Protein AF-A0A2T1FI78-F1 (afdb_monomer)

Sequence (230 aa):
MARLQDWSSQEIHYSAFDDCWHGKRVQEVVRCLSKHPGQSVPQAASESKSQSQSIYRLWANKRVKPEQIRASHHMSVGAAVLGQMNIEIPRNPERVLRTACLTVRAMAVKIEVPRHHKQRSKYQPIQLNIILVEEVNPPQEAKPIRWLLLTTLPVETLAQVWQCVRWYSLRWLIERFHYTLKSGCKIEQLQLETKDRLLNALATYSIVAWRLMHLTYCARLHPEQSCEIA

Radius of gyration: 25.01 Å; Cα contacts (8 Å, |Δi|>4): 254; chains: 1; bounding box: 47×65×60 Å

Mean predicted aligned error: 13.69 Å

InterPro domains:
  IPR002559 Transposase IS4-like domain [PF01609] (113-207)
  IPR012337 Ribonuclease H-like superfamily [SSF53098] (2-229)
  IPR014735 Transposase, Tn5-like, N-terminal [PF14706] (5-64)
  IPR047768 Transposase for transposon Tn5-like [PTHR37319] (77-230)
  IPR054836 Transposase for transposon Tn5 [NF033590] (50-228)

Foldseek 3Di:
DDPPPQVLCQLLVPQDAPDVVLSVLSSLLCSQCVVPPPDDLCVSVVVDPVNSVSNVCSVVDPSDDPVSSVVSNVVVLVFDFQDKDWDWDDDDPQDDTDIWIKTKGKDKDWAQDDPPPPPNVVDGIDIWMWMWIWTDPDDPSDDTDTDIDIGPFDDPHPVSSVVVVVVVSCVCVVVQLVCCLCVVVVLVVDPDDDPVVSVVSCVVSSVVSVVVVVLVVCCVVPVPDDPVVD

pLDDT: mean 82.54, std 13.68, range [27.33, 97.88]

Structure (mmCIF, N/CA/C/O backbone):
data_AF-A0A2T1FI78-F1
#
_entry.id   AF-A0A2T1FI78-F1
#
loop_
_atom_site.group_PDB
_atom_site.id
_atom_site.type_symbol
_atom_site.label_atom_id
_atom_site.label_alt_id
_atom_site.label_comp_id
_atom_site.label_asym_id
_atom_site.label_entity_id
_atom_site.label_seq_id
_atom_site.pdbx_PDB_ins_code
_atom_site.Cartn_x
_atom_site.Cartn_y
_atom_site.Cartn_z
_atom_site.occupancy
_atom_site.B_iso_or_equiv
_atom_site.auth_seq_id
_atom_site.auth_comp_id
_atom_site.auth_asym_id
_atom_site.auth_atom_id
_atom_site.pdbx_PDB_model_num
ATOM 1 N N . MET A 1 1 ? -29.927 -30.112 14.768 1.00 32.09 1 MET A N 1
ATOM 2 C CA . MET A 1 1 ? -28.728 -29.446 15.328 1.00 32.09 1 MET A CA 1
ATOM 3 C C . MET A 1 1 ? -27.530 -29.774 14.448 1.00 32.09 1 MET A C 1
ATOM 5 O O . MET A 1 1 ? -26.942 -30.837 14.602 1.00 32.09 1 MET A O 1
ATOM 9 N N . ALA A 1 2 ? -27.238 -28.927 13.458 1.00 27.33 2 ALA A N 1
ATOM 10 C CA . ALA A 1 2 ? -26.153 -29.162 12.508 1.00 27.33 2 ALA A CA 1
ATOM 11 C C . ALA A 1 2 ? -24.799 -29.190 13.238 1.00 27.33 2 ALA A C 1
ATOM 13 O O . ALA A 1 2 ? -24.487 -28.268 13.992 1.00 27.33 2 ALA A O 1
ATOM 14 N N . ARG A 1 3 ? -24.013 -30.258 13.035 1.00 30.95 3 ARG A N 1
ATOM 15 C CA . ARG A 1 3 ? -22.613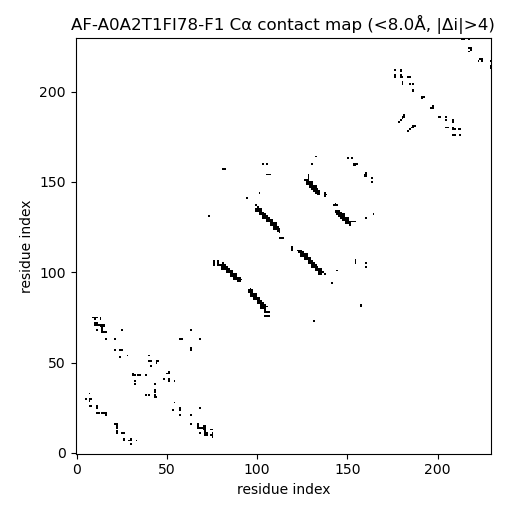 -30.334 13.473 1.00 30.95 3 ARG A CA 1
ATOM 16 C C . ARG A 1 3 ? -21.895 -29.088 12.957 1.00 30.95 3 ARG A C 1
ATOM 18 O O . ARG A 1 3 ? -21.780 -28.920 11.748 1.00 30.95 3 ARG A O 1
ATOM 25 N N . LEU A 1 4 ? -21.400 -28.251 13.868 1.00 36.94 4 LEU A N 1
ATOM 26 C CA . LEU A 1 4 ? -20.329 -27.304 13.577 1.00 36.94 4 LEU A CA 1
ATOM 27 C C . LEU A 1 4 ? -19.149 -28.127 13.050 1.00 36.94 4 LEU A C 1
ATOM 29 O O . LEU A 1 4 ? -18.400 -28.717 13.829 1.00 36.94 4 LEU A O 1
ATOM 33 N N . GLN A 1 5 ? -19.037 -28.238 11.726 1.00 43.91 5 GLN A N 1
ATOM 34 C CA . GLN A 1 5 ? -17.791 -28.620 11.077 1.00 43.91 5 GLN A CA 1
ATOM 35 C C . GLN A 1 5 ? -16.698 -27.733 11.670 1.00 43.91 5 GLN A C 1
ATOM 37 O O . GLN A 1 5 ? -16.860 -26.517 11.775 1.00 43.91 5 GLN A O 1
ATOM 42 N N . ASP A 1 6 ? -15.636 -28.362 12.157 1.00 60.78 6 ASP A N 1
ATOM 43 C CA . ASP A 1 6 ? -14.593 -27.689 12.910 1.00 60.78 6 ASP A CA 1
ATOM 44 C C . ASP A 1 6 ? -13.757 -26.791 11.992 1.00 60.78 6 ASP A C 1
ATOM 46 O O . ASP A 1 6 ? -12.740 -27.209 11.436 1.00 60.78 6 ASP A O 1
ATOM 50 N N . TRP A 1 7 ? -14.226 -25.553 11.830 1.00 59.56 7 TRP A N 1
ATOM 51 C CA . TRP A 1 7 ? -13.620 -24.509 11.007 1.00 59.56 7 TRP A CA 1
ATOM 52 C C . TRP A 1 7 ? -12.119 -24.352 11.284 1.00 59.56 7 TRP A C 1
ATOM 54 O O . TRP A 1 7 ? -11.343 -24.140 10.356 1.00 59.56 7 TRP A O 1
ATOM 64 N N . SER A 1 8 ? -11.689 -24.555 12.536 1.00 56.47 8 SER A N 1
ATOM 65 C CA . SER A 1 8 ? -10.289 -24.416 12.946 1.00 56.47 8 SER A CA 1
ATOM 66 C C . SER A 1 8 ? -9.364 -25.420 12.250 1.00 56.47 8 SER A C 1
ATOM 68 O O . SER A 1 8 ? -8.231 -25.090 11.897 1.00 56.47 8 SER A O 1
ATOM 70 N N . SER A 1 9 ? -9.864 -26.630 11.977 1.00 57.62 9 SER A N 1
ATOM 71 C CA . SER A 1 9 ? -9.118 -27.665 11.259 1.00 57.62 9 SER A CA 1
ATOM 72 C C . SER A 1 9 ? -8.951 -27.326 9.777 1.00 57.62 9 SER A C 1
ATOM 74 O O . SER A 1 9 ? -7.910 -27.635 9.205 1.00 57.62 9 SER A O 1
ATOM 76 N N . GLN A 1 10 ? -9.945 -26.677 9.160 1.00 56.16 10 GLN A N 1
ATOM 77 C CA . GLN A 1 10 ? -9.887 -26.242 7.759 1.00 56.16 10 GLN A CA 1
ATOM 78 C C . GLN A 1 10 ? -8.983 -25.017 7.585 1.00 56.16 10 GLN A C 1
ATOM 80 O O . GLN A 1 10 ? -8.217 -24.942 6.628 1.00 56.16 10 GLN A O 1
ATOM 85 N N . GLU A 1 11 ? -9.028 -24.081 8.530 1.00 59.50 11 GLU A N 1
ATOM 86 C CA . GLU A 1 11 ? -8.322 -22.804 8.421 1.00 59.50 11 GLU A CA 1
ATOM 87 C C . GLU A 1 11 ? -6.814 -22.928 8.673 1.00 59.50 11 GLU A C 1
ATOM 89 O O . GLU A 1 11 ? -6.019 -22.210 8.077 1.00 59.50 11 GLU A O 1
ATOM 94 N N . ILE A 1 12 ? -6.404 -23.895 9.499 1.00 60.94 12 ILE A N 1
ATOM 95 C CA . ILE A 1 12 ? -5.003 -24.105 9.898 1.00 60.94 12 ILE A CA 1
ATOM 96 C C . ILE A 1 12 ? -4.348 -25.233 9.084 1.00 60.94 12 ILE A C 1
ATOM 98 O O . ILE A 1 12 ? -3.141 -25.455 9.197 1.00 60.94 12 ILE A O 1
ATOM 102 N N . HIS A 1 13 ? -5.103 -25.931 8.226 1.00 56.06 13 HIS A N 1
ATOM 103 C CA . HIS A 1 13 ? -4.623 -27.086 7.455 1.00 56.06 13 HIS A CA 1
ATOM 104 C C . HIS A 1 13 ? -3.375 -26.781 6.612 1.00 56.06 13 HIS A C 1
ATOM 106 O O . HIS A 1 13 ? -2.476 -27.610 6.516 1.00 56.06 13 HIS A O 1
ATOM 112 N N . TYR A 1 14 ? -3.283 -25.564 6.074 1.00 51.25 14 TYR A N 1
ATOM 113 C CA . TYR A 1 14 ? -2.182 -25.117 5.215 1.00 51.25 14 TYR A CA 1
ATOM 114 C C . TYR A 1 14 ? -0.989 -24.515 5.970 1.00 51.25 14 TYR A C 1
ATOM 116 O O . TYR A 1 14 ? -0.136 -23.867 5.364 1.00 51.25 14 TYR A O 1
ATOM 124 N N . SER A 1 15 ? -0.923 -24.664 7.295 1.00 60.06 15 SER A N 1
ATOM 125 C CA . SER A 1 15 ? 0.185 -24.100 8.069 1.00 60.06 15 SER A CA 1
ATOM 126 C C . SER A 1 15 ? 1.466 -24.895 7.805 1.00 60.06 15 SER A C 1
ATOM 128 O O . SER A 1 15 ? 1.621 -26.012 8.297 1.00 60.06 15 SER A O 1
ATOM 130 N N . ALA A 1 16 ? 2.392 -24.317 7.040 1.00 56.91 16 ALA A N 1
ATOM 131 C CA . ALA A 1 16 ? 3.707 -24.898 6.793 1.00 56.91 16 ALA A CA 1
ATOM 132 C C . ALA A 1 16 ? 4.631 -24.647 7.998 1.00 56.91 16 ALA A C 1
ATOM 134 O O . ALA A 1 16 ? 5.258 -23.591 8.123 1.00 56.91 16 ALA A O 1
ATOM 135 N N . PHE A 1 17 ? 4.681 -25.619 8.909 1.00 63.53 17 PHE A N 1
ATOM 136 C CA . PHE A 1 17 ? 5.697 -25.694 9.957 1.00 63.53 17 PHE A CA 1
ATOM 137 C C . PHE A 1 17 ? 6.774 -26.697 9.550 1.00 63.53 17 PHE A C 1
ATOM 139 O O . PHE A 1 17 ? 6.447 -27.740 8.987 1.00 63.53 17 PHE A O 1
ATOM 146 N N . ASP A 1 18 ? 8.029 -26.419 9.906 1.00 60.97 18 ASP A N 1
ATOM 147 C CA . ASP A 1 18 ? 9.164 -27.315 9.626 1.00 60.97 18 ASP A CA 1
ATOM 148 C C . ASP A 1 18 ? 8.987 -28.707 10.263 1.00 60.97 18 ASP A C 1
ATOM 150 O O . ASP A 1 18 ? 9.532 -29.696 9.785 1.00 60.97 18 ASP A O 1
ATOM 154 N N . ASP A 1 19 ? 8.194 -28.794 11.336 1.00 72.25 19 ASP A N 1
ATOM 155 C CA . ASP A 1 19 ? 7.822 -30.045 11.992 1.00 72.25 19 ASP A CA 1
ATOM 156 C C . ASP A 1 19 ? 6.294 -30.155 12.113 1.00 72.25 19 ASP A C 1
ATOM 158 O O .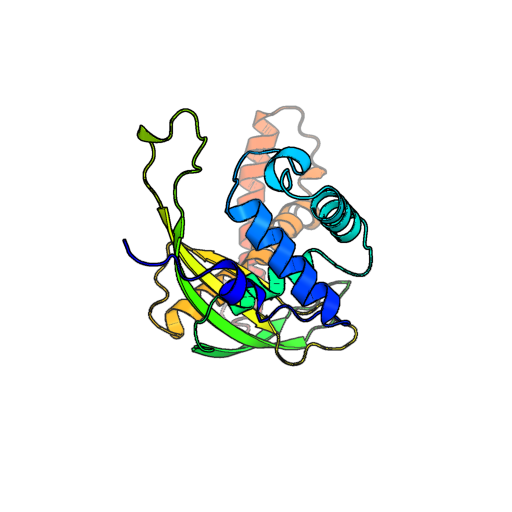 ASP A 1 19 ? 5.621 -29.316 12.725 1.00 72.25 19 ASP A O 1
ATOM 162 N N . CYS A 1 20 ? 5.759 -31.238 11.544 1.00 63.41 20 CYS A N 1
ATOM 163 C CA . CYS A 1 20 ? 4.334 -31.552 11.466 1.00 63.41 20 CYS A CA 1
ATOM 164 C C . CYS A 1 20 ? 3.627 -31.606 12.834 1.00 63.41 20 CYS A C 1
ATOM 166 O O . CYS A 1 20 ? 2.425 -31.327 12.922 1.00 63.41 20 CYS A O 1
ATOM 168 N N . TRP A 1 21 ? 4.352 -31.902 13.918 1.00 70.38 21 TRP A N 1
ATOM 169 C CA . TRP A 1 21 ? 3.800 -31.912 15.272 1.00 70.38 21 TRP A CA 1
ATOM 170 C C . TRP A 1 21 ? 3.461 -30.510 15.777 1.00 70.38 21 TRP A C 1
ATOM 172 O O . TRP A 1 21 ? 2.519 -30.364 16.559 1.00 70.38 21 TRP A O 1
ATOM 182 N N . HIS A 1 22 ? 4.153 -29.470 15.300 1.00 76.44 22 HIS A N 1
ATOM 183 C CA . HIS A 1 22 ? 3.781 -28.084 15.591 1.00 76.44 22 HIS A CA 1
ATOM 184 C C . HIS A 1 22 ? 2.449 -27.729 14.932 1.00 76.44 22 HIS A C 1
ATOM 186 O O . HIS A 1 22 ? 1.601 -27.128 15.585 1.00 76.44 22 HIS A O 1
ATOM 192 N N . GLY A 1 23 ? 2.215 -28.179 13.695 1.00 72.19 23 GLY A N 1
ATOM 193 C CA . GLY A 1 23 ? 0.935 -27.992 13.003 1.00 72.19 23 GLY A CA 1
ATOM 194 C C . GLY A 1 23 ? -0.235 -28.623 13.750 1.00 72.19 23 GLY A C 1
ATOM 195 O O . GLY A 1 23 ? -1.218 -27.942 14.048 1.00 72.19 23 GLY A O 1
ATOM 196 N N . LYS A 1 24 ? -0.090 -29.891 14.152 1.00 75.31 24 LYS A N 1
ATOM 197 C CA . LYS A 1 24 ? -1.092 -30.586 14.978 1.00 75.31 24 LYS A CA 1
ATOM 198 C C . LYS A 1 24 ? -1.330 -29.868 16.308 1.00 75.31 24 LYS A C 1
ATOM 200 O O . LYS A 1 24 ? -2.474 -29.664 16.703 1.00 75.31 24 LYS A O 1
ATOM 205 N N . ARG A 1 25 ? -0.259 -29.416 16.974 1.00 83.25 25 ARG A N 1
ATOM 206 C CA . ARG A 1 25 ? -0.358 -28.669 18.237 1.00 83.25 25 ARG A CA 1
ATOM 207 C C . ARG A 1 25 ? -1.128 -27.361 18.062 1.00 83.25 25 ARG A C 1
ATOM 209 O O . ARG A 1 25 ? -1.990 -27.069 18.878 1.00 83.25 25 ARG A O 1
ATOM 216 N N . VAL A 1 26 ? -0.837 -26.579 17.023 1.00 81.44 26 VAL A N 1
ATOM 217 C CA . VAL A 1 26 ? -1.529 -25.308 16.748 1.00 81.44 26 VAL A CA 1
ATOM 218 C C . VAL A 1 26 ? -3.022 -25.545 16.516 1.00 81.44 26 VAL A C 1
ATOM 220 O O . VAL A 1 26 ? -3.835 -24.834 17.100 1.00 81.44 26 VAL A O 1
ATOM 223 N N . GLN A 1 27 ? -3.389 -26.569 15.739 1.00 78.25 27 GLN A N 1
ATOM 224 C CA . GLN A 1 27 ? -4.792 -26.945 15.523 1.00 78.25 27 GLN A CA 1
ATOM 225 C C . GLN A 1 27 ? -5.501 -27.278 16.839 1.00 78.25 27 GLN A C 1
ATOM 227 O O . GLN A 1 27 ? -6.591 -26.776 17.100 1.00 78.25 27 GLN A O 1
ATOM 232 N N . GLU A 1 28 ? -4.863 -28.068 17.702 1.00 82.75 28 GLU A N 1
ATOM 233 C CA . GLU A 1 28 ? -5.402 -28.443 19.011 1.00 82.75 28 GLU A CA 1
ATOM 234 C C . GLU A 1 28 ? -5.615 -27.221 19.920 1.00 82.75 28 GLU A C 1
ATOM 236 O O . GLU A 1 28 ? -6.659 -27.084 20.561 1.00 82.75 28 GLU A O 1
ATOM 241 N N . VAL A 1 29 ? -4.646 -26.296 19.933 1.00 86.06 29 VAL A N 1
ATOM 242 C CA . VAL A 1 29 ? -4.726 -25.048 20.702 1.00 86.06 29 VAL A CA 1
ATOM 243 C C . VAL A 1 29 ? -5.852 -24.155 20.185 1.00 86.06 29 VAL A C 1
ATOM 245 O O . VAL A 1 29 ? -6.658 -23.679 20.983 1.00 86.06 29 VAL A O 1
ATOM 248 N N . VAL A 1 30 ? -5.958 -23.945 18.871 1.00 83.00 30 VAL A N 1
ATOM 249 C CA . VAL A 1 30 ? -7.022 -23.099 18.308 1.00 83.00 30 VAL A CA 1
ATOM 250 C C . VAL A 1 30 ? -8.393 -23.742 18.495 1.00 83.00 30 VAL A C 1
ATOM 252 O O . VAL A 1 30 ? -9.337 -23.050 18.876 1.00 83.00 30 VAL A O 1
ATOM 255 N N . ARG A 1 31 ? -8.519 -25.062 18.333 1.00 82.50 31 ARG A N 1
ATOM 256 C CA . ARG A 1 31 ? -9.757 -25.794 18.630 1.00 82.50 31 ARG A CA 1
ATOM 257 C C . ARG A 1 31 ? -10.172 -25.635 20.098 1.00 82.50 31 ARG A C 1
ATOM 259 O O . ARG A 1 31 ? -11.349 -25.424 20.372 1.00 82.50 31 ARG A O 1
ATOM 266 N N . CYS A 1 32 ? -9.230 -25.719 21.038 1.00 85.56 32 CYS A N 1
ATOM 267 C CA . CYS A 1 32 ? -9.497 -25.523 22.466 1.00 85.56 32 CYS A CA 1
ATOM 268 C C . CYS A 1 32 ? -9.960 -24.087 22.763 1.00 85.56 32 CYS A C 1
ATOM 270 O O . CYS A 1 32 ? -11.037 -23.882 23.320 1.00 85.56 32 CYS A O 1
ATOM 272 N N . LEU A 1 33 ? -9.200 -23.080 22.323 1.00 85.50 33 LEU A N 1
ATOM 273 C CA . LEU A 1 33 ? -9.495 -21.676 22.627 1.00 85.50 33 LEU A CA 1
ATOM 274 C C . LEU A 1 33 ? -10.744 -21.151 21.898 1.00 85.50 33 LEU A C 1
ATOM 276 O O . LEU A 1 33 ? -11.476 -20.328 22.444 1.00 85.50 33 LEU A O 1
ATOM 280 N N . SER A 1 34 ? -11.029 -21.641 20.688 1.00 82.00 34 SER A N 1
ATOM 281 C CA . SER A 1 34 ? -12.211 -21.233 19.911 1.00 82.00 34 SER A CA 1
ATOM 282 C C . SER A 1 34 ? -13.534 -21.702 20.511 1.00 82.00 34 SER A C 1
ATOM 284 O O . SER A 1 34 ? -14.547 -21.020 20.345 1.00 82.00 34 SER A O 1
ATOM 286 N N . LYS A 1 35 ? -13.539 -22.835 21.225 1.00 82.38 35 LYS A N 1
ATOM 287 C CA . LYS A 1 35 ? -14.713 -23.333 21.957 1.00 82.38 35 LYS A CA 1
ATOM 288 C C . LYS A 1 35 ? -15.027 -22.504 23.204 1.00 82.38 35 LYS A C 1
ATOM 290 O O . LYS A 1 35 ? -16.179 -22.468 23.629 1.00 82.38 35 LYS A O 1
ATOM 295 N N . HIS A 1 36 ? -14.033 -21.803 23.750 1.00 84.25 36 HIS A N 1
ATOM 296 C CA . HIS A 1 36 ? -14.134 -21.061 25.008 1.00 84.25 36 HIS A CA 1
ATOM 297 C C . HIS A 1 36 ? -13.672 -19.597 24.866 1.00 84.25 36 HIS A C 1
ATOM 299 O O . HIS A 1 36 ? -12.770 -19.153 25.585 1.00 84.25 36 HIS A O 1
ATOM 305 N N . PRO A 1 37 ? -14.269 -18.808 23.949 1.00 82.31 37 PRO A N 1
ATOM 306 C CA . PRO A 1 37 ? -13.835 -17.437 23.717 1.00 82.31 37 PRO A CA 1
ATOM 307 C C . PRO A 1 37 ? -14.047 -16.579 24.971 1.00 82.31 37 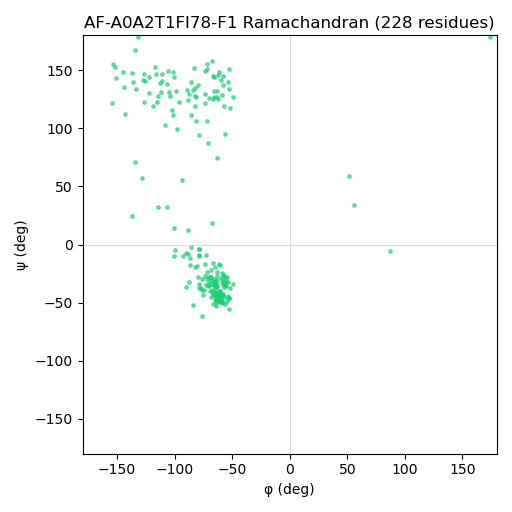PRO A C 1
ATOM 309 O O . PRO A 1 37 ? -15.120 -16.591 25.572 1.00 82.31 37 PRO A O 1
ATOM 312 N N . GLY A 1 38 ? -13.023 -15.813 25.353 1.00 81.12 38 GLY A N 1
ATOM 313 C CA . GLY A 1 38 ? -13.058 -14.923 26.519 1.00 81.12 38 GLY A CA 1
ATOM 314 C C . GLY A 1 38 ? -12.677 -15.579 27.850 1.00 81.12 38 GLY A C 1
ATOM 315 O O . GLY A 1 38 ? -12.546 -14.870 28.844 1.00 81.12 38 GLY A O 1
ATOM 316 N N . GLN A 1 39 ? -12.451 -16.895 27.882 1.00 89.19 39 GLN A N 1
ATOM 317 C CA . GLN A 1 39 ? -11.874 -17.565 29.047 1.00 89.19 39 GLN A CA 1
ATOM 318 C C . GLN A 1 39 ? -10.344 -17.458 29.045 1.00 89.19 39 GLN A C 1
ATOM 320 O O . GLN A 1 39 ? -9.706 -17.381 27.992 1.00 89.19 39 GLN A O 1
ATOM 325 N N . SER A 1 40 ? -9.739 -17.476 30.235 1.00 89.25 40 SER A N 1
ATOM 326 C CA . SER A 1 40 ? -8.285 -17.628 30.358 1.00 89.25 40 SER A CA 1
ATOM 327 C C . SER A 1 40 ? -7.839 -19.027 29.916 1.00 89.25 40 SER A C 1
ATOM 329 O O . SER A 1 40 ? -8.622 -19.974 29.949 1.00 89.25 40 SER A O 1
ATOM 331 N N . VAL A 1 41 ? -6.565 -19.185 29.546 1.00 88.12 41 VAL A N 1
ATOM 332 C CA . VAL A 1 41 ? -6.010 -20.486 29.119 1.00 88.12 41 VAL A CA 1
ATOM 333 C C . VAL A 1 41 ? -6.277 -21.614 30.132 1.00 88.12 41 VAL A C 1
ATOM 335 O O . VAL A 1 41 ? -6.746 -22.665 29.699 1.00 88.12 41 VAL A O 1
ATOM 338 N N . PRO A 1 42 ? -6.078 -21.435 31.456 1.00 87.69 42 PRO A N 1
ATOM 339 C CA . PRO A 1 42 ? -6.374 -22.490 32.428 1.00 87.69 42 PRO A CA 1
ATOM 340 C C . PRO A 1 42 ? -7.864 -22.832 32.541 1.00 87.69 42 PRO A C 1
ATOM 342 O O . PRO A 1 42 ? -8.208 -23.966 32.857 1.00 87.69 42 PRO A O 1
ATOM 345 N N . GLN A 1 43 ? -8.751 -21.865 32.293 1.00 86.12 43 GLN A N 1
ATOM 346 C CA . GLN A 1 43 ? -10.200 -22.090 32.296 1.00 86.12 43 GLN A CA 1
ATOM 347 C C . GLN A 1 43 ? -10.644 -22.833 31.028 1.00 86.12 43 GLN A C 1
ATOM 349 O O . GLN A 1 43 ? -11.386 -23.810 31.122 1.00 86.12 43 GLN A O 1
ATOM 354 N N . ALA A 1 44 ? -10.122 -22.428 29.867 1.00 85.75 44 ALA A N 1
ATOM 355 C CA . ALA A 1 44 ? -10.414 -23.047 28.576 1.00 85.75 44 ALA A CA 1
ATOM 356 C C . ALA A 1 44 ? -9.871 -24.484 28.463 1.00 85.75 44 ALA A C 1
ATOM 358 O O . ALA A 1 44 ? -10.478 -25.320 27.803 1.00 85.75 44 ALA A O 1
ATOM 359 N N . ALA A 1 45 ? -8.745 -24.780 29.118 1.00 86.31 45 ALA A N 1
ATOM 360 C CA . ALA A 1 45 ? -8.132 -26.109 29.179 1.00 86.31 45 ALA A CA 1
ATOM 361 C C . ALA A 1 45 ? -8.323 -26.777 30.557 1.00 86.31 45 ALA A C 1
ATOM 363 O O . ALA A 1 45 ? -7.461 -27.526 31.021 1.00 86.31 45 ALA A O 1
ATOM 364 N N . SER A 1 46 ? -9.443 -26.487 31.226 1.00 77.94 46 SER A N 1
ATOM 365 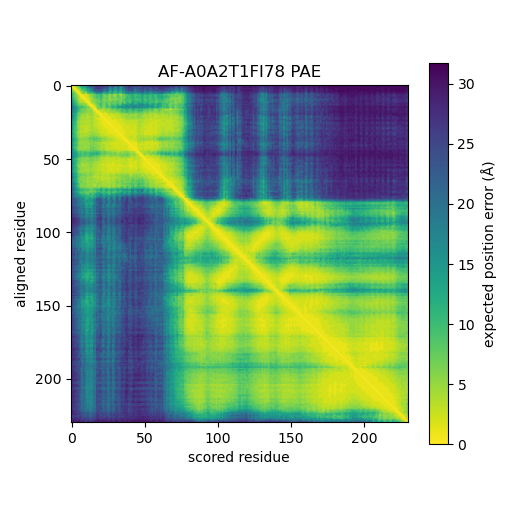C CA . SER A 1 46 ? -9.746 -26.969 32.584 1.00 77.94 46 SER A CA 1
ATOM 366 C C . SER A 1 46 ? -9.871 -28.493 32.685 1.00 77.94 46 SER A C 1
ATOM 368 O O . SER A 1 46 ? -9.608 -29.055 33.747 1.00 77.94 46 SER A O 1
ATOM 370 N N . GLU A 1 47 ? -10.178 -29.168 31.576 1.00 74.94 47 GLU A N 1
ATOM 371 C CA . GLU A 1 47 ? -10.236 -30.631 31.483 1.00 74.94 47 GLU A CA 1
ATOM 372 C C . GLU A 1 47 ? -8.851 -31.291 31.610 1.00 74.94 47 GLU A C 1
ATOM 374 O O . GLU A 1 47 ? -8.754 -32.464 31.968 1.00 74.94 47 GLU A O 1
ATOM 379 N N . SER A 1 48 ? -7.757 -30.558 31.347 1.00 80.94 48 SER A N 1
ATOM 380 C CA . SER A 1 48 ? -6.407 -31.111 31.445 1.00 80.94 48 SER A CA 1
ATOM 381 C C . SER A 1 48 ? -5.317 -30.071 31.713 1.00 80.94 48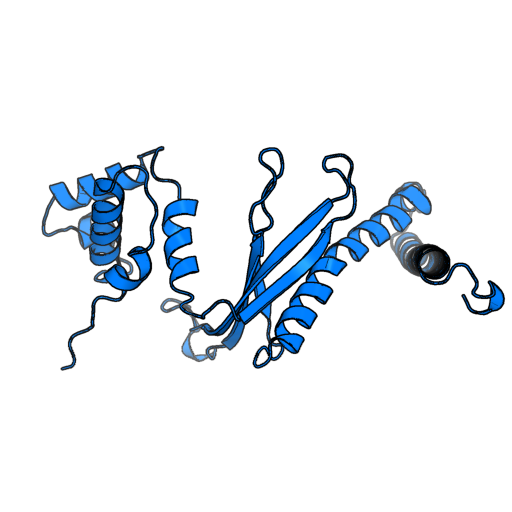 SER A C 1
ATOM 383 O O . SER A 1 48 ? -5.003 -29.193 30.901 1.00 80.94 48 SER A O 1
ATOM 385 N N . LYS A 1 49 ? -4.591 -30.272 32.821 1.00 79.06 49 LYS A N 1
ATOM 386 C CA . LYS A 1 49 ? -3.373 -29.506 33.136 1.00 79.06 49 LYS A CA 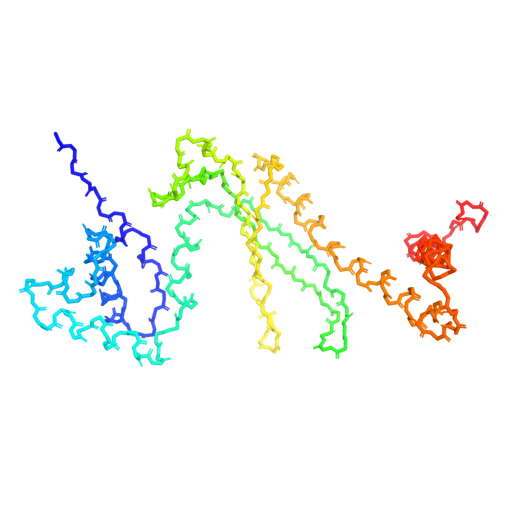1
ATOM 387 C C . LYS A 1 49 ? -2.305 -29.634 32.043 1.00 79.06 49 LYS A C 1
ATOM 389 O O . LYS A 1 49 ? -1.590 -28.664 31.781 1.00 79.06 49 LYS A O 1
ATOM 394 N N . SER A 1 50 ? -2.204 -30.790 31.375 1.00 81.31 50 SER A N 1
ATOM 395 C CA . SER A 1 50 ? -1.233 -30.979 30.289 1.00 81.31 50 SER A CA 1
ATOM 396 C C . SER A 1 50 ? -1.588 -30.139 29.061 1.00 81.31 50 SER A C 1
ATOM 398 O O . SER A 1 50 ? -0.692 -29.604 28.407 1.00 81.31 50 SER A O 1
ATOM 400 N N . GLN A 1 51 ? -2.881 -29.946 28.788 1.00 83.12 51 GLN A N 1
ATOM 401 C CA . GLN A 1 51 ? -3.358 -29.122 27.681 1.00 83.12 51 GLN A CA 1
ATOM 402 C C . GLN A 1 51 ? -3.042 -27.642 27.925 1.00 83.12 51 GLN A C 1
ATOM 404 O O . GLN A 1 51 ? -2.447 -27.003 27.055 1.00 83.12 51 GLN A O 1
ATOM 409 N N . SER A 1 52 ? -3.294 -27.134 29.136 1.00 86.25 52 SER A N 1
ATOM 410 C CA . SER A 1 52 ? -2.881 -25.780 29.548 1.00 86.25 52 SER A CA 1
ATOM 411 C C . SER A 1 52 ? -1.375 -25.563 29.351 1.00 86.25 52 SER A C 1
ATOM 413 O O . SER A 1 52 ? -0.943 -24.595 28.724 1.00 86.25 52 SER A O 1
ATOM 415 N N . GLN A 1 53 ? -0.553 -26.506 29.827 1.00 86.75 53 GLN A N 1
ATOM 416 C CA . GLN A 1 53 ? 0.901 -26.422 29.688 1.00 86.75 53 GLN A CA 1
ATOM 417 C C . GLN A 1 53 ? 1.350 -26.494 28.220 1.00 86.75 53 GLN A C 1
ATOM 419 O O . GLN A 1 53 ? 2.313 -25.831 27.831 1.00 86.75 53 GLN A O 1
ATOM 424 N N . SER A 1 54 ? 0.651 -27.266 27.388 1.00 83.94 54 SER A N 1
ATOM 425 C CA . SER A 1 54 ? 0.947 -27.386 25.961 1.00 83.94 54 SER A CA 1
ATOM 426 C C . SER A 1 54 ? 0.719 -26.077 25.192 1.00 83.94 54 SER A C 1
ATOM 428 O O . SER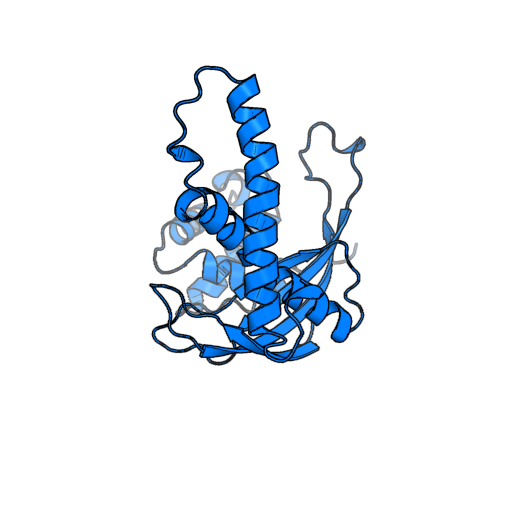 A 1 54 ? 1.515 -25.779 24.299 1.00 83.94 54 SER A O 1
ATOM 430 N N . ILE A 1 55 ? -0.291 -25.283 25.580 1.00 86.62 55 ILE A N 1
ATOM 431 C CA . ILE A 1 55 ? -0.605 -23.965 25.003 1.00 86.62 55 ILE A CA 1
ATOM 432 C C . ILE A 1 55 ? 0.511 -22.972 25.331 1.00 86.62 55 ILE A C 1
ATOM 434 O O . ILE A 1 55 ? 1.086 -22.363 24.431 1.00 86.62 55 ILE A O 1
ATOM 438 N N . TYR A 1 56 ? 0.893 -22.868 26.607 1.00 89.31 56 TYR A N 1
ATOM 439 C CA . TYR A 1 56 ? 1.987 -21.982 27.014 1.00 89.31 56 TYR A CA 1
ATOM 440 C C . TYR A 1 56 ? 3.317 -22.359 26.354 1.00 89.31 56 TYR A C 1
ATOM 442 O O . TYR A 1 56 ? 4.054 -21.486 25.899 1.00 89.31 56 TYR A O 1
ATOM 450 N N . ARG A 1 57 ? 3.612 -23.662 26.238 1.00 86.31 57 ARG A N 1
ATOM 451 C CA . ARG A 1 57 ? 4.811 -24.146 25.536 1.00 86.31 57 ARG A CA 1
ATOM 452 C C . ARG A 1 57 ? 4.798 -23.797 24.050 1.00 86.31 57 ARG A C 1
ATOM 454 O O . ARG A 1 57 ? 5.858 -23.504 23.512 1.00 86.31 57 ARG A O 1
ATOM 461 N N . LEU A 1 58 ? 3.636 -23.833 23.395 1.00 86.38 58 LEU A N 1
ATOM 462 C CA . LEU A 1 58 ? 3.504 -23.419 21.999 1.00 86.38 58 LEU A CA 1
ATOM 463 C C . LEU A 1 58 ? 3.831 -21.928 21.841 1.00 86.38 58 LEU A C 1
ATOM 465 O O . LEU A 1 58 ? 4.643 -21.583 20.992 1.00 86.38 58 LEU A O 1
ATOM 469 N N . TRP A 1 59 ? 3.256 -21.059 22.677 1.00 85.75 59 TRP A N 1
ATOM 470 C CA . TRP A 1 59 ? 3.509 -19.613 22.618 1.00 85.75 59 TRP A CA 1
ATOM 471 C C . TRP A 1 59 ? 4.952 -19.227 22.946 1.00 85.75 59 TRP A C 1
ATOM 473 O O . TRP A 1 59 ? 5.474 -18.269 22.385 1.00 85.75 59 TRP A O 1
ATOM 483 N N . ALA A 1 60 ? 5.615 -19.982 23.822 1.00 87.19 60 ALA A N 1
ATOM 484 C CA . ALA A 1 60 ? 7.023 -19.770 24.146 1.00 87.19 60 ALA A CA 1
ATOM 485 C C . ALA A 1 60 ? 7.994 -20.338 23.087 1.00 87.19 60 ALA A C 1
ATOM 487 O O . ALA A 1 60 ? 9.203 -20.103 23.166 1.00 87.19 60 ALA A O 1
ATOM 488 N N . ASN A 1 61 ? 7.506 -21.110 22.109 1.00 84.19 61 ASN A N 1
ATOM 489 C CA . ASN A 1 61 ? 8.358 -21.794 21.144 1.00 84.19 61 ASN A CA 1
ATOM 490 C C . ASN A 1 61 ? 8.804 -20.854 20.015 1.00 84.19 61 ASN A C 1
ATOM 492 O O . ASN A 1 61 ? 8.057 -20.580 19.082 1.00 84.19 61 ASN A O 1
ATOM 496 N N . LYS A 1 62 ? 10.077 -20.442 20.047 1.00 81.62 62 LYS A N 1
ATOM 497 C CA . LYS A 1 62 ? 10.686 -19.546 19.044 1.00 81.62 62 LYS A CA 1
ATOM 498 C C . LYS A 1 62 ? 10.698 -20.102 17.610 1.00 81.62 62 LYS A C 1
ATOM 500 O O . LYS A 1 62 ? 10.907 -19.333 16.675 1.00 81.62 62 LYS A O 1
ATOM 505 N N . ARG A 1 63 ? 10.507 -21.415 17.427 1.00 75.69 63 ARG A N 1
ATOM 506 C CA . ARG A 1 63 ? 10.417 -22.052 16.099 1.00 75.69 63 ARG A CA 1
ATOM 507 C C . ARG A 1 63 ? 9.036 -21.900 15.462 1.00 75.69 63 ARG A C 1
ATOM 509 O O . ARG A 1 63 ? 8.921 -22.054 14.255 1.00 75.69 63 ARG A O 1
ATOM 516 N N . VAL A 1 64 ? 8.007 -21.590 16.252 1.00 76.19 64 VAL A N 1
ATOM 517 C CA . VAL A 1 64 ? 6.645 -21.342 15.767 1.00 76.19 64 VAL A CA 1
ATOM 518 C C . VAL A 1 64 ? 6.458 -19.837 15.654 1.00 76.19 64 VAL A C 1
ATOM 520 O O . VAL A 1 64 ? 6.218 -19.146 16.643 1.00 76.19 64 VAL A O 1
ATOM 523 N N . LYS A 1 65 ? 6.595 -19.310 14.440 1.00 78.00 65 LYS A N 1
ATOM 524 C CA . LYS A 1 65 ? 6.463 -17.874 14.197 1.00 78.00 65 LYS A CA 1
ATOM 525 C C . LYS A 1 65 ? 4.993 -17.492 13.967 1.00 78.00 65 LYS A C 1
ATOM 527 O O . LYS A 1 65 ? 4.293 -18.207 13.242 1.00 78.00 65 LYS A O 1
ATOM 532 N N . PRO A 1 66 ? 4.503 -16.358 14.505 1.00 72.75 66 PRO A N 1
ATOM 533 C CA . PRO A 1 66 ? 3.140 -15.879 14.251 1.00 72.75 66 PRO A CA 1
ATOM 534 C C . PRO A 1 66 ? 2.804 -15.737 12.760 1.00 72.75 66 PRO A C 1
ATOM 536 O O . PRO A 1 66 ? 1.647 -15.853 12.362 1.00 72.75 66 PRO A O 1
ATOM 539 N N . GLU A 1 67 ? 3.802 -15.486 11.912 1.00 67.81 67 GLU A N 1
ATOM 540 C CA . GLU A 1 67 ? 3.652 -15.414 10.455 1.00 67.81 67 GLU A CA 1
ATOM 541 C C . GLU A 1 67 ? 3.235 -16.761 9.847 1.00 67.81 67 GLU A C 1
ATOM 543 O O . GLU A 1 67 ? 2.427 -16.773 8.921 1.00 67.81 67 GLU A O 1
ATOM 548 N N . GLN A 1 68 ? 3.728 -17.885 10.381 1.00 66.56 68 GLN A N 1
ATOM 549 C CA . GLN A 1 68 ? 3.405 -19.237 9.902 1.00 66.56 68 GLN A CA 1
ATOM 550 C C . GLN A 1 68 ? 1.975 -19.644 10.275 1.00 66.56 68 GLN A C 1
ATOM 552 O O . GLN A 1 68 ? 1.290 -20.284 9.483 1.00 66.56 68 GLN A O 1
ATOM 557 N N . ILE A 1 69 ? 1.496 -19.214 11.449 1.00 68.00 69 ILE A N 1
ATOM 558 C CA . ILE A 1 69 ? 0.104 -19.422 11.880 1.00 68.00 69 ILE A CA 1
ATOM 559 C C . ILE A 1 69 ? -0.851 -18.567 11.035 1.00 68.00 69 ILE A C 1
ATOM 561 O O . ILE A 1 69 ? -1.913 -19.027 10.641 1.00 68.00 69 ILE A O 1
ATOM 565 N N . ARG A 1 70 ? -0.477 -17.323 10.713 1.00 66.94 70 ARG A N 1
ATOM 566 C CA . ARG A 1 70 ? -1.297 -16.453 9.853 1.00 66.94 70 ARG A CA 1
ATOM 567 C C . ARG A 1 70 ? -1.289 -16.896 8.390 1.00 66.94 70 ARG A C 1
ATOM 569 O O . ARG A 1 70 ? -2.277 -16.700 7.695 1.00 66.94 70 ARG A O 1
ATOM 576 N N . ALA A 1 71 ? -0.205 -17.514 7.916 1.00 60.03 71 ALA A N 1
ATOM 577 C CA . ALA A 1 71 ? -0.090 -18.007 6.543 1.00 60.03 71 ALA A CA 1
ATOM 578 C C . ALA A 1 71 ? -1.217 -18.975 6.146 1.00 60.03 71 ALA A C 1
ATOM 580 O O . ALA A 1 71 ? -1.644 -18.950 4.996 1.00 60.03 71 ALA A O 1
ATOM 581 N N . SER A 1 72 ? -1.748 -19.762 7.082 1.00 53.66 72 SER A N 1
ATOM 582 C CA . SER A 1 72 ? -2.855 -20.682 6.814 1.00 53.66 72 SER A CA 1
ATOM 583 C C . SER A 1 72 ? -4.211 -19.986 6.708 1.00 53.66 72 SER A C 1
ATOM 585 O O . SER A 1 72 ? -4.931 -20.259 5.754 1.00 53.66 72 SER A O 1
ATOM 587 N N . HIS A 1 73 ? -4.480 -18.978 7.546 1.00 55.25 73 HIS A N 1
ATOM 588 C CA . HIS A 1 73 ? -5.592 -18.035 7.342 1.00 55.25 73 HIS A CA 1
ATOM 589 C C . HIS A 1 73 ? -5.501 -17.295 5.991 1.00 55.25 73 HIS A C 1
ATOM 591 O O . HIS A 1 73 ? -6.504 -16.887 5.415 1.00 55.25 73 HIS A O 1
ATOM 597 N N . HIS A 1 74 ? -4.290 -17.083 5.471 1.00 53.97 74 HIS A N 1
ATOM 598 C CA . HIS A 1 74 ? -4.091 -16.467 4.156 1.00 53.97 74 HIS A CA 1
ATOM 599 C C . HIS A 1 74 ? -4.316 -17.456 3.003 1.00 53.97 74 HIS A C 1
ATOM 601 O O . HIS A 1 74 ? -4.839 -17.062 1.966 1.00 53.97 74 HIS A O 1
ATOM 607 N N . MET A 1 75 ? -3.974 -18.732 3.192 1.00 51.00 75 MET A N 1
ATOM 608 C CA . MET A 1 75 ? -4.276 -19.830 2.262 1.00 51.00 75 MET A CA 1
ATOM 609 C C . MET A 1 75 ? -5.762 -20.228 2.278 1.00 51.00 75 MET A C 1
ATOM 611 O O . MET A 1 75 ? -6.274 -20.716 1.273 1.00 51.00 75 MET A O 1
ATOM 615 N N . SER A 1 76 ? -6.461 -20.010 3.399 1.00 47.38 76 SER A N 1
ATOM 616 C CA . SER A 1 76 ? -7.907 -20.226 3.550 1.00 47.38 76 SER A CA 1
ATOM 617 C C . SER A 1 76 ? -8.760 -19.105 2.949 1.00 47.38 76 SER A C 1
ATOM 619 O O . SER A 1 76 ? -9.978 -19.264 2.839 1.00 47.38 76 SER A O 1
ATOM 621 N N . VAL A 1 77 ? -8.135 -18.033 2.438 1.00 52.22 77 VAL A N 1
ATOM 622 C CA . VAL A 1 77 ? -8.673 -17.298 1.284 1.00 52.22 77 VAL A CA 1
ATOM 623 C C . VAL A 1 77 ? -8.659 -18.285 0.111 1.00 52.22 77 VAL A C 1
ATOM 625 O O . VAL A 1 77 ? -7.808 -18.232 -0.773 1.00 52.22 77 VAL A O 1
ATOM 628 N N . GLY A 1 78 ? -9.597 -19.235 0.126 1.00 51.97 78 GLY A N 1
ATOM 629 C CA . GLY A 1 78 ? -9.741 -20.339 -0.826 1.00 51.97 78 GLY A CA 1
ATOM 630 C C . GLY A 1 78 ? -10.137 -19.890 -2.233 1.00 51.97 78 GLY A C 1
ATOM 631 O O . GLY A 1 78 ? -10.623 -20.690 -3.027 1.00 51.97 78 GLY A O 1
ATOM 632 N N . ALA A 1 79 ? -9.949 -18.609 -2.550 1.00 59.88 79 ALA A N 1
ATOM 633 C CA . ALA A 1 79 ? -10.085 -18.091 -3.891 1.00 59.88 79 ALA A CA 1
ATOM 634 C C . ALA A 1 79 ? -8.917 -18.610 -4.736 1.00 59.88 79 ALA A C 1
ATOM 636 O O . ALA A 1 79 ? -7.740 -18.455 -4.380 1.00 59.88 79 ALA A O 1
ATOM 637 N N . ALA A 1 80 ? -9.253 -19.232 -5.866 1.00 68.44 80 ALA A N 1
ATOM 638 C CA . ALA A 1 80 ? -8.285 -19.568 -6.895 1.00 68.44 80 ALA A CA 1
ATOM 639 C C . ALA A 1 80 ? -7.484 -18.318 -7.289 1.00 68.44 80 ALA A C 1
ATOM 641 O O . ALA A 1 80 ? -7.973 -17.189 -7.192 1.00 68.44 80 ALA A O 1
ATOM 642 N N . VAL A 1 81 ? -6.240 -18.520 -7.724 1.00 81.25 81 VAL A N 1
ATOM 643 C CA . VAL A 1 81 ? -5.459 -17.430 -8.314 1.00 81.25 81 VAL A CA 1
ATOM 644 C C . VAL A 1 81 ? -6.255 -16.883 -9.494 1.00 81.25 81 VAL A C 1
ATOM 646 O O . VAL A 1 81 ? -6.554 -17.618 -10.431 1.00 81.25 81 VAL A O 1
ATOM 649 N N . LEU A 1 82 ? -6.618 -15.604 -9.422 1.00 84.44 82 LEU A N 1
ATOM 650 C CA . LEU A 1 82 ? -7.444 -14.957 -10.441 1.00 84.44 82 LEU A CA 1
ATOM 651 C C . LEU A 1 82 ? -6.610 -14.569 -11.664 1.00 84.44 82 LEU A C 1
ATOM 653 O O . LEU A 1 82 ? -7.133 -14.492 -12.770 1.00 84.44 82 LEU A O 1
ATOM 657 N N . GLY A 1 83 ? -5.314 -14.316 -11.470 1.00 87.44 83 GLY A N 1
ATOM 658 C CA . GLY A 1 83 ? -4.384 -14.024 -12.551 1.00 87.44 83 GLY A CA 1
ATOM 659 C C . GLY A 1 83 ? -2.996 -13.627 -12.064 1.00 87.44 83 GLY A C 1
ATOM 660 O O . GLY A 1 83 ? -2.735 -13.532 -10.859 1.00 87.44 83 GLY A O 1
ATOM 661 N N . GLN A 1 84 ? -2.115 -13.391 -13.035 1.00 90.69 84 GLN A N 1
ATOM 662 C CA . GLN A 1 84 ? -0.737 -12.949 -12.835 1.00 90.69 84 GLN A CA 1
ATOM 663 C C . GLN A 1 84 ? -0.445 -11.687 -13.644 1.00 90.69 84 GLN A C 1
ATOM 665 O O . GLN A 1 84 ? -0.995 -11.503 -14.729 1.00 90.69 84 GLN A O 1
ATOM 670 N N . MET A 1 85 ? 0.414 -10.818 -13.115 1.00 87.81 85 MET A N 1
ATOM 671 C CA . MET A 1 85 ? 0.899 -9.637 -13.827 1.00 87.81 85 MET A CA 1
ATOM 672 C C . MET A 1 85 ? 2.294 -9.263 -13.340 1.00 87.81 85 MET A C 1
ATOM 674 O O . MET A 1 85 ? 2.599 -9.347 -12.150 1.00 87.81 85 MET A O 1
ATOM 678 N N . ASN A 1 86 ? 3.120 -8.797 -14.269 1.00 88.44 86 ASN A N 1
ATOM 679 C CA . ASN A 1 86 ? 4.415 -8.220 -13.954 1.00 88.44 86 ASN A CA 1
ATOM 680 C C . ASN A 1 86 ? 4.247 -6.748 -13.580 1.00 88.44 86 ASN A C 1
ATOM 682 O O . ASN A 1 86 ? 3.571 -6.001 -14.288 1.00 88.44 86 ASN A O 1
ATOM 686 N N . ILE A 1 87 ? 4.880 -6.328 -12.487 1.00 83.69 87 ILE A N 1
ATOM 687 C CA . ILE A 1 87 ? 4.988 -4.916 -12.121 1.00 83.69 87 ILE A CA 1
ATOM 688 C C . ILE A 1 87 ? 6.449 -4.503 -12.000 1.00 83.69 87 ILE A C 1
ATOM 690 O O . ILE A 1 87 ? 7.294 -5.269 -11.532 1.00 83.69 87 ILE A O 1
ATOM 694 N N . GLU A 1 88 ? 6.740 -3.269 -12.394 1.00 84.38 88 GLU A N 1
ATOM 695 C CA . GLU A 1 88 ? 8.047 -2.668 -12.167 1.00 84.38 88 GLU A CA 1
ATOM 696 C C . GLU A 1 88 ? 8.134 -2.114 -10.749 1.00 84.38 88 GLU A C 1
ATOM 698 O O . GLU A 1 88 ? 7.290 -1.341 -10.290 1.00 84.38 88 GLU A O 1
ATOM 703 N N . ILE A 1 89 ? 9.186 -2.511 -10.044 1.00 82.38 89 ILE A N 1
ATOM 704 C CA . ILE A 1 89 ? 9.487 -2.039 -8.702 1.00 82.38 89 ILE A CA 1
ATOM 705 C C . ILE A 1 89 ? 10.580 -0.985 -8.812 1.00 82.38 89 ILE A C 1
ATOM 707 O O . ILE A 1 89 ? 11.722 -1.334 -9.124 1.00 82.38 89 ILE A O 1
ATOM 711 N N . PRO A 1 90 ? 10.277 0.297 -8.532 1.00 76.06 90 PRO A N 1
ATOM 712 C CA . PRO A 1 90 ? 11.250 1.361 -8.695 1.00 76.06 90 PRO A CA 1
ATOM 713 C C . PRO A 1 90 ? 12.391 1.210 -7.689 1.00 76.06 90 PRO A C 1
ATOM 715 O O . PRO A 1 90 ? 12.173 0.833 -6.527 1.00 76.06 90 PRO A O 1
ATOM 718 N N . ARG A 1 91 ? 13.596 1.578 -8.134 1.00 79.75 91 ARG A N 1
ATOM 719 C CA . ARG A 1 91 ? 14.800 1.658 -7.300 1.00 79.75 91 ARG A CA 1
ATOM 720 C C . ARG A 1 91 ? 14.555 2.537 -6.069 1.00 79.75 91 ARG A C 1
ATOM 722 O O . ARG A 1 91 ? 13.957 3.609 -6.167 1.00 79.75 91 ARG A O 1
ATOM 729 N N . ASN A 1 92 ? 15.076 2.115 -4.924 1.00 73.50 92 ASN A N 1
ATOM 730 C CA . ASN A 1 92 ? 15.290 2.974 -3.758 1.00 73.50 92 ASN A CA 1
ATOM 731 C C . ASN A 1 92 ? 16.730 2.743 -3.229 1.00 73.50 92 ASN A C 1
ATOM 733 O O . ASN A 1 92 ? 17.462 1.953 -3.828 1.00 73.50 92 ASN A O 1
ATOM 737 N N . PRO A 1 93 ? 17.190 3.436 -2.173 1.00 71.56 93 PRO A N 1
ATOM 738 C CA . PRO A 1 93 ? 18.545 3.238 -1.646 1.00 71.56 93 PRO A CA 1
ATOM 739 C C . PRO A 1 93 ? 18.859 1.795 -1.213 1.00 71.56 93 PRO A C 1
ATOM 741 O O . PRO A 1 93 ? 20.013 1.390 -1.262 1.00 71.56 93 PRO A O 1
ATOM 744 N N . GLU A 1 94 ? 17.841 1.022 -0.833 1.00 71.00 94 GLU A N 1
ATOM 745 C CA . GLU A 1 94 ? 17.955 -0.344 -0.304 1.00 71.00 94 GLU A CA 1
ATOM 746 C C . GLU A 1 94 ? 17.640 -1.432 -1.345 1.00 71.00 94 GLU A C 1
ATOM 748 O O . GLU A 1 94 ? 17.829 -2.616 -1.079 1.00 71.00 94 GLU A O 1
ATOM 753 N N . ARG A 1 95 ? 17.112 -1.064 -2.522 1.00 74.75 95 ARG A N 1
ATOM 754 C CA . ARG A 1 95 ? 16.627 -2.017 -3.527 1.00 74.75 95 ARG A CA 1
ATOM 755 C C . ARG A 1 95 ? 16.902 -1.546 -4.948 1.00 74.75 95 ARG A C 1
ATOM 757 O O . ARG A 1 95 ? 16.629 -0.401 -5.318 1.00 74.75 95 ARG A O 1
ATOM 764 N N . VAL A 1 96 ? 17.370 -2.470 -5.775 1.00 80.94 96 VAL A N 1
ATOM 765 C CA . VAL A 1 96 ? 17.542 -2.251 -7.214 1.00 80.94 96 VAL A CA 1
ATOM 766 C C . VAL A 1 96 ? 16.194 -2.188 -7.936 1.00 80.94 96 VAL A C 1
ATOM 768 O O . VAL A 1 96 ? 15.192 -2.730 -7.462 1.00 80.94 96 VAL A O 1
ATOM 771 N N . LEU A 1 97 ? 16.175 -1.507 -9.086 1.00 83.94 97 LEU A N 1
ATOM 772 C CA . LEU A 1 97 ? 15.061 -1.586 -10.032 1.00 83.94 97 LEU A CA 1
ATOM 773 C C . LEU A 1 97 ? 14.908 -3.049 -10.458 1.00 83.94 97 LEU A C 1
ATOM 775 O O . LEU A 1 97 ? 15.889 -3.669 -10.865 1.00 83.94 97 LEU A O 1
ATOM 779 N N . ARG A 1 98 ? 13.699 -3.598 -10.358 1.00 85.88 98 ARG A N 1
ATOM 780 C CA . ARG A 1 98 ? 13.426 -4.973 -10.785 1.00 85.88 98 ARG A CA 1
ATOM 781 C C . ARG A 1 98 ? 11.974 -5.157 -11.183 1.00 85.88 98 ARG A C 1
ATOM 783 O O . ARG A 1 98 ? 11.097 -4.468 -10.666 1.00 85.88 98 ARG A O 1
ATOM 790 N N . THR A 1 99 ? 11.722 -6.142 -12.028 1.00 87.12 99 THR A N 1
ATOM 791 C CA . THR A 1 99 ? 10.369 -6.605 -12.338 1.00 87.12 99 THR A CA 1
ATOM 792 C C . THR A 1 99 ? 9.979 -7.701 -11.352 1.00 87.12 99 THR A C 1
ATOM 794 O O . THR A 1 99 ? 10.768 -8.607 -11.086 1.00 87.12 99 THR A O 1
ATOM 797 N N . ALA A 1 100 ? 8.780 -7.609 -10.785 1.00 88.12 100 ALA A N 1
ATOM 798 C CA . ALA A 1 100 ? 8.209 -8.622 -9.906 1.00 88.12 100 ALA A CA 1
ATOM 799 C C . ALA A 1 100 ? 6.975 -9.238 -10.574 1.00 88.12 100 ALA A C 1
ATOM 801 O O . ALA A 1 100 ? 6.068 -8.510 -10.983 1.00 88.12 100 ALA A O 1
ATOM 802 N N . CYS A 1 101 ? 6.933 -10.568 -10.669 1.00 90.69 101 CYS A N 1
ATOM 803 C CA . CYS A 1 101 ? 5.735 -11.287 -11.091 1.00 90.69 101 CYS A CA 1
ATOM 804 C C . CYS A 1 101 ? 4.811 -11.444 -9.885 1.00 90.69 101 CYS A C 1
ATOM 806 O O . CYS A 1 101 ? 5.201 -12.034 -8.878 1.00 90.69 101 CYS A O 1
ATOM 808 N N . LEU A 1 102 ? 3.601 -10.900 -9.962 1.00 91.88 102 LEU A N 1
ATOM 809 C CA . LEU A 1 102 ? 2.625 -10.952 -8.882 1.00 91.88 102 LEU A CA 1
ATOM 810 C C . LEU A 1 102 ? 1.451 -11.850 -9.251 1.00 91.88 102 LEU A C 1
ATOM 812 O O . LEU A 1 102 ? 0.933 -11.788 -10.363 1.00 91.88 102 LEU A O 1
ATOM 816 N N . THR A 1 103 ? 0.978 -12.615 -8.276 1.00 91.19 103 THR A N 1
ATOM 817 C CA . THR A 1 103 ? -0.319 -13.298 -8.290 1.00 91.19 103 THR A CA 1
ATOM 818 C C . THR A 1 103 ? -1.322 -12.524 -7.458 1.00 91.19 103 THR A C 1
ATOM 820 O O . THR A 1 103 ? -0.960 -11.899 -6.458 1.00 91.19 103 THR A O 1
ATOM 823 N N . VAL A 1 104 ? -2.591 -12.587 -7.859 1.00 91.44 104 VAL A N 1
ATOM 824 C CA . VAL A 1 104 ? -3.692 -11.991 -7.100 1.00 91.44 104 VAL A CA 1
ATOM 825 C C . VAL A 1 104 ? -4.785 -13.002 -6.796 1.00 91.44 104 VAL A C 1
ATOM 827 O O . VAL A 1 104 ? -5.158 -13.829 -7.630 1.00 91.44 104 VAL A O 1
ATOM 830 N N . ARG A 1 105 ? -5.324 -12.895 -5.586 1.00 89.50 105 ARG A N 1
ATOM 831 C CA . ARG A 1 105 ? -6.543 -13.566 -5.130 1.00 89.50 105 ARG A CA 1
ATOM 832 C C . ARG A 1 105 ? -7.459 -12.498 -4.560 1.00 89.50 105 ARG A C 1
ATOM 834 O O . ARG A 1 105 ? -6.974 -11.583 -3.896 1.00 89.50 105 ARG A O 1
ATOM 841 N N . ALA A 1 106 ? -8.757 -12.606 -4.797 1.00 88.00 106 ALA A N 1
ATOM 842 C CA . ALA A 1 106 ? -9.719 -11.674 -4.230 1.00 88.00 106 ALA A CA 1
ATOM 843 C C . ALA A 1 106 ? -10.952 -12.404 -3.709 1.00 88.00 106 ALA A C 1
ATOM 845 O O . ALA A 1 106 ? -11.351 -13.431 -4.258 1.00 88.00 106 ALA A O 1
ATOM 846 N N . MET A 1 107 ? -11.548 -11.868 -2.648 1.00 84.62 107 MET A N 1
ATOM 847 C CA . MET A 1 107 ? -12.836 -12.329 -2.146 1.00 84.62 107 MET A CA 1
ATOM 848 C C . MET A 1 107 ? -13.597 -11.204 -1.444 1.00 84.62 107 MET A C 1
ATOM 850 O O . MET A 1 107 ? -12.994 -10.295 -0.868 1.00 84.62 107 MET A O 1
ATOM 854 N N . ALA A 1 108 ? -14.923 -11.302 -1.448 1.00 83.69 108 ALA A N 1
ATOM 855 C CA . ALA A 1 108 ? -15.790 -10.455 -0.642 1.00 83.69 108 ALA A CA 1
ATOM 856 C C . ALA A 1 108 ? -15.884 -11.012 0.786 1.00 83.69 108 ALA A C 1
ATOM 858 O O . ALA A 1 108 ? -16.064 -12.215 0.983 1.00 83.69 108 ALA A O 1
ATOM 859 N N . VAL A 1 109 ? -15.773 -10.141 1.788 1.00 79.94 109 VAL A N 1
ATOM 860 C CA . VAL A 1 109 ? -15.809 -10.501 3.208 1.00 79.94 109 VAL A CA 1
ATOM 861 C C . VAL A 1 109 ? -16.677 -9.516 3.973 1.00 79.94 109 VAL A C 1
ATOM 863 O O . VAL A 1 109 ? -16.620 -8.307 3.762 1.00 79.94 109 VAL A O 1
ATOM 866 N N . LYS A 1 110 ? -17.465 -10.036 4.907 1.00 79.00 110 LYS A N 1
ATOM 867 C CA . LYS A 1 110 ? -18.256 -9.230 5.829 1.00 79.00 110 LYS A CA 1
ATOM 868 C C . LYS A 1 110 ? -17.558 -9.189 7.184 1.00 79.00 110 LYS A C 1
ATOM 870 O O . LYS A 1 110 ? -17.390 -10.224 7.825 1.00 79.00 110 LYS A O 1
ATOM 875 N N . ILE A 1 111 ? -17.127 -8.005 7.611 1.00 76.81 111 ILE A N 1
ATOM 876 C CA . ILE A 1 111 ? -16.529 -7.803 8.931 1.00 76.81 111 ILE A CA 1
ATOM 877 C C . ILE A 1 111 ? -17.649 -7.564 9.938 1.00 76.81 111 ILE A C 1
ATOM 879 O O . ILE A 1 111 ? -18.331 -6.539 9.914 1.00 76.81 111 ILE A O 1
ATOM 883 N N . GLU A 1 112 ? -17.823 -8.529 10.834 1.00 79.31 112 GLU A N 1
ATOM 884 C CA . GLU A 1 112 ? -18.793 -8.466 11.921 1.00 79.31 112 GLU A CA 1
ATOM 885 C C . GLU A 1 112 ? -18.358 -7.495 13.025 1.00 79.31 112 GLU A C 1
ATOM 887 O O . GLU A 1 112 ? -17.172 -7.333 13.324 1.00 79.31 112 GLU A O 1
ATOM 892 N N . VAL A 1 113 ? -19.337 -6.880 13.691 1.00 79.81 113 VAL A N 1
ATOM 893 C CA . VAL A 1 113 ? -19.072 -6.015 14.849 1.00 79.81 113 VAL A CA 1
ATOM 894 C C . VAL A 1 113 ? -18.501 -6.865 15.997 1.00 79.81 113 VAL A C 1
ATOM 896 O O . VAL A 1 113 ? -19.093 -7.904 16.322 1.00 79.81 113 VAL A O 1
ATOM 899 N N . PRO A 1 114 ? -17.399 -6.445 16.660 1.00 79.25 114 PRO A N 1
ATOM 900 C CA . PRO A 1 114 ? -16.773 -7.228 17.721 1.00 79.25 114 PRO A CA 1
ATOM 901 C C . PRO A 1 114 ? -17.765 -7.638 18.812 1.00 79.25 114 PRO A C 1
ATOM 903 O O . PRO A 1 114 ? -18.538 -6.818 19.314 1.00 79.25 114 PRO A O 1
ATOM 906 N N . ARG A 1 115 ? -17.721 -8.917 19.215 1.00 72.38 115 ARG A N 1
ATOM 907 C CA . ARG A 1 115 ? -18.745 -9.514 20.091 1.00 72.38 115 ARG A CA 1
ATOM 908 C C . ARG A 1 115 ? -18.935 -8.774 21.417 1.00 72.38 115 ARG A C 1
ATOM 910 O O . ARG A 1 115 ? -20.066 -8.687 21.884 1.00 72.38 115 ARG A O 1
ATOM 917 N N . HIS A 1 116 ? -17.852 -8.229 21.968 1.00 76.81 116 HIS A N 1
ATOM 918 C CA . HIS A 1 116 ? -17.812 -7.544 23.264 1.00 76.81 116 HIS A CA 1
ATOM 919 C C . HIS A 1 116 ? -17.828 -6.011 23.152 1.00 76.81 116 HIS A C 1
ATOM 921 O O . HIS A 1 116 ? -17.529 -5.315 24.121 1.00 76.81 116 HIS A O 1
ATOM 927 N N . HIS A 1 117 ? -18.153 -5.454 21.981 1.00 79.12 117 HIS A N 1
ATOM 928 C CA . HIS A 1 117 ? -18.235 -4.006 21.825 1.00 79.12 117 HIS A CA 1
ATOM 929 C C . HIS A 1 117 ? -19.406 -3.437 22.643 1.00 79.12 117 HIS A C 1
ATOM 931 O O . HIS A 1 117 ? -20.553 -3.842 22.451 1.00 79.12 117 HIS A O 1
ATOM 937 N N . LYS A 1 118 ? -19.140 -2.458 23.523 1.00 85.56 118 LYS A N 1
ATOM 938 C CA . LYS A 1 118 ? -20.145 -1.883 24.447 1.00 85.56 118 LYS A CA 1
ATOM 939 C C . LYS A 1 118 ? -21.397 -1.349 23.742 1.00 85.56 118 LYS A C 1
ATOM 941 O O . LYS A 1 118 ? -22.475 -1.344 24.318 1.00 85.56 118 LYS A O 1
ATOM 946 N N . GLN A 1 119 ? -21.256 -0.901 22.497 1.00 89.94 119 GLN A N 1
ATOM 947 C CA . GLN A 1 119 ? -22.341 -0.344 21.686 1.00 89.94 119 GLN A CA 1
ATOM 948 C C . GLN A 1 119 ? -22.666 -1.220 20.469 1.00 89.94 119 GLN A C 1
ATOM 950 O O . GLN A 1 119 ? -23.003 -0.704 19.410 1.00 89.94 119 GLN A O 1
ATOM 955 N N . ARG A 1 120 ? -22.517 -2.546 20.575 1.00 80.00 120 ARG A N 1
ATOM 956 C CA . ARG A 1 120 ? -22.682 -3.471 19.439 1.00 80.00 120 ARG A CA 1
ATOM 957 C C . ARG A 1 120 ? -24.005 -3.301 18.685 1.00 80.00 120 ARG A C 1
ATOM 959 O O . ARG A 1 120 ? -23.995 -3.372 17.466 1.00 80.00 120 ARG A O 1
ATOM 966 N N . SER A 1 121 ? -25.106 -3.026 19.385 1.00 88.62 121 SER A N 1
ATOM 967 C CA . SER A 1 121 ? -26.427 -2.801 18.776 1.00 88.62 121 SER A CA 1
ATOM 968 C C . SER A 1 121 ? -26.511 -1.554 17.887 1.00 88.62 121 SER A C 1
ATOM 970 O O . SER A 1 121 ? -27.418 -1.466 17.068 1.00 88.62 121 SER A O 1
ATOM 972 N N . LYS A 1 122 ? -25.585 -0.596 18.033 1.00 93.25 122 LYS A N 1
ATOM 973 C CA . LYS A 1 122 ? -25.558 0.643 17.239 1.00 93.25 122 LYS A CA 1
ATOM 974 C C . LYS A 1 122 ? -24.821 0.503 15.909 1.00 93.25 122 LYS A C 1
ATOM 976 O O . LYS A 1 122 ? -24.971 1.366 15.052 1.00 93.25 122 LYS A O 1
ATOM 981 N N . TYR A 1 123 ? -24.004 -0.535 15.748 1.00 89.25 123 TYR A N 1
ATOM 982 C CA . TYR A 1 123 ? -23.166 -0.710 14.567 1.00 89.25 123 TYR A CA 1
ATOM 983 C C . TYR A 1 123 ? -23.655 -1.881 13.730 1.00 89.25 123 TYR A C 1
ATOM 985 O O . TYR A 1 123 ? -24.130 -2.887 14.257 1.00 89.25 123 TYR A O 1
ATOM 993 N N . GLN A 1 124 ? -23.499 -1.754 12.417 1.00 89.50 124 GLN A N 1
ATOM 994 C CA . GLN A 1 124 ? -23.785 -2.822 11.471 1.00 89.50 124 GLN A CA 1
ATOM 995 C C . GLN A 1 124 ? -22.478 -3.424 10.946 1.00 89.50 124 GLN A C 1
ATOM 997 O O . GLN A 1 124 ? -21.470 -2.716 10.863 1.00 89.50 124 GLN A O 1
ATOM 1002 N N . PRO A 1 125 ? -22.472 -4.721 10.599 1.00 82.56 125 PRO A N 1
ATOM 1003 C CA . PRO A 1 125 ? -21.339 -5.331 9.919 1.00 82.56 125 PRO A CA 1
ATOM 1004 C C . PRO A 1 125 ? -21.017 -4.618 8.602 1.00 82.56 125 PRO A C 1
ATOM 1006 O O . PRO A 1 125 ? -21.924 -4.194 7.884 1.00 82.56 125 PRO A O 1
ATOM 1009 N N . ILE A 1 126 ? -19.732 -4.533 8.265 1.00 86.56 126 ILE A N 1
ATOM 1010 C CA . ILE A 1 126 ? -19.252 -3.817 7.079 1.00 86.56 126 ILE A CA 1
ATOM 1011 C C . ILE A 1 126 ? -18.871 -4.828 6.004 1.00 86.56 126 ILE A C 1
ATOM 1013 O O . ILE A 1 126 ? -18.082 -5.741 6.252 1.00 86.56 126 ILE A O 1
ATOM 1017 N N . GLN A 1 127 ? -19.409 -4.649 4.800 1.00 85.44 127 GLN A N 1
ATOM 1018 C CA . GLN A 1 127 ? -18.988 -5.414 3.633 1.00 85.44 127 GLN A CA 1
ATOM 1019 C C . GLN A 1 127 ? -17.714 -4.799 3.047 1.00 85.44 127 GLN A C 1
ATOM 1021 O O . GLN A 1 127 ? -17.678 -3.604 2.759 1.00 85.44 127 GLN A O 1
ATOM 1026 N N . LEU A 1 128 ? -16.685 -5.619 2.859 1.00 88.06 128 LEU A N 1
ATOM 1027 C CA . LEU A 1 128 ? -15.425 -5.248 2.226 1.00 88.06 128 LEU A CA 1
ATOM 1028 C C . LEU A 1 128 ? -15.009 -6.310 1.214 1.00 88.06 128 LEU A C 1
ATOM 1030 O O . LEU A 1 128 ? -15.510 -7.432 1.199 1.00 88.06 128 LEU A O 1
ATOM 1034 N N . ASN A 1 129 ? -14.031 -5.950 0.405 1.00 88.44 129 ASN A N 1
ATOM 1035 C CA . ASN A 1 129 ? -13.308 -6.848 -0.466 1.00 88.44 129 ASN A CA 1
ATOM 1036 C C . ASN A 1 129 ? -11.866 -6.952 0.019 1.00 88.44 129 ASN A C 1
ATOM 1038 O O . ASN A 1 129 ? -11.257 -5.957 0.421 1.00 88.44 129 ASN A O 1
ATOM 1042 N N . ILE A 1 130 ? -11.324 -8.164 -0.010 1.00 88.50 130 ILE A N 1
ATOM 1043 C CA . ILE A 1 130 ? -9.934 -8.448 0.327 1.00 88.50 130 ILE A CA 1
ATOM 1044 C C . ILE A 1 130 ? -9.218 -8.874 -0.945 1.00 88.50 130 ILE A C 1
ATOM 1046 O O . ILE A 1 130 ? -9.708 -9.742 -1.663 1.00 88.50 130 ILE A O 1
ATOM 1050 N N . ILE A 1 131 ? -8.052 -8.284 -1.201 1.00 90.81 131 ILE A N 1
ATOM 1051 C CA . ILE A 1 131 ? -7.144 -8.673 -2.278 1.00 90.81 131 ILE A CA 1
ATOM 1052 C C . ILE A 1 131 ? -5.823 -9.107 -1.645 1.00 90.81 131 ILE A C 1
ATOM 1054 O O . ILE A 1 131 ? -5.156 -8.309 -0.984 1.00 90.81 131 ILE A O 1
ATOM 1058 N N . LEU A 1 132 ? -5.436 -10.360 -1.857 1.00 88.88 132 LEU A N 1
ATOM 1059 C CA . LEU A 1 132 ? -4.109 -10.864 -1.525 1.00 88.88 132 LEU A CA 1
ATOM 1060 C C . LEU A 1 132 ? -3.236 -10.805 -2.779 1.00 88.88 132 LEU A C 1
ATOM 1062 O O . LEU A 1 132 ? -3.578 -11.390 -3.805 1.00 88.88 132 LEU A O 1
ATOM 1066 N N . VAL A 1 133 ? -2.122 -10.088 -2.677 1.00 91.06 133 VAL A N 1
ATOM 1067 C CA . VAL A 1 133 ? -1.117 -9.918 -3.727 1.00 91.06 133 VAL A CA 1
ATOM 1068 C C . VAL A 1 133 ? 0.177 -10.562 -3.255 1.00 91.06 133 VAL A C 1
ATOM 1070 O O . VAL A 1 133 ? 0.695 -10.178 -2.204 1.00 91.06 133 VAL A O 1
ATOM 1073 N N . GLU A 1 134 ? 0.705 -11.515 -4.017 1.00 87.25 134 GLU A N 1
ATOM 1074 C CA . GLU A 1 134 ? 1.906 -12.270 -3.649 1.00 87.25 134 GLU A CA 1
ATOM 1075 C C . GLU A 1 134 ? 2.881 -12.370 -4.817 1.00 87.25 134 GLU A C 1
ATOM 1077 O O . GLU A 1 134 ? 2.494 -12.677 -5.945 1.00 87.25 134 GLU A O 1
ATOM 1082 N N . GLU A 1 135 ? 4.155 -12.115 -4.536 1.00 87.88 135 GLU A N 1
ATOM 1083 C CA . GLU A 1 135 ? 5.237 -12.276 -5.498 1.00 87.88 135 GLU A CA 1
ATOM 1084 C C . GLU A 1 135 ? 5.567 -13.746 -5.747 1.00 87.88 135 GLU A C 1
ATOM 1086 O O . GLU A 1 135 ? 5.812 -14.517 -4.820 1.00 87.88 135 GLU A O 1
ATOM 1091 N N . VAL A 1 136 ? 5.614 -14.112 -7.023 1.00 85.00 136 VAL A N 1
ATOM 1092 C CA . VAL A 1 136 ? 6.048 -15.424 -7.488 1.00 85.00 136 VAL A CA 1
ATOM 1093 C C . VAL A 1 136 ? 7.558 -15.400 -7.666 1.00 85.00 136 VAL A C 1
ATOM 1095 O O . VAL A 1 136 ? 8.082 -14.529 -8.357 1.00 85.00 136 VAL A O 1
ATOM 1098 N N . ASN A 1 137 ? 8.243 -16.388 -7.085 1.00 82.94 137 ASN A N 1
ATOM 1099 C CA . ASN A 1 137 ? 9.696 -16.564 -7.185 1.00 82.94 137 ASN A CA 1
ATOM 1100 C C . ASN A 1 137 ? 10.485 -15.281 -6.838 1.00 82.94 137 ASN A C 1
ATOM 1102 O O . ASN A 1 137 ? 11.228 -14.769 -7.678 1.00 82.94 137 ASN A O 1
ATOM 1106 N N . PRO A 1 138 ? 10.322 -14.740 -5.615 1.00 84.25 138 PRO A N 1
ATOM 1107 C CA . PRO A 1 138 ? 11.042 -13.544 -5.193 1.00 84.25 138 PRO A CA 1
ATOM 1108 C C . PRO A 1 138 ? 12.568 -13.778 -5.206 1.00 84.25 138 PRO A C 1
ATOM 1110 O O . PRO A 1 138 ? 13.017 -14.893 -4.917 1.00 84.25 138 PRO A O 1
ATOM 1113 N N . PRO A 1 139 ? 13.387 -12.745 -5.486 1.00 82.75 139 PRO A N 1
ATOM 1114 C CA . PRO A 1 139 ? 14.844 -12.853 -5.405 1.00 82.75 139 PRO A C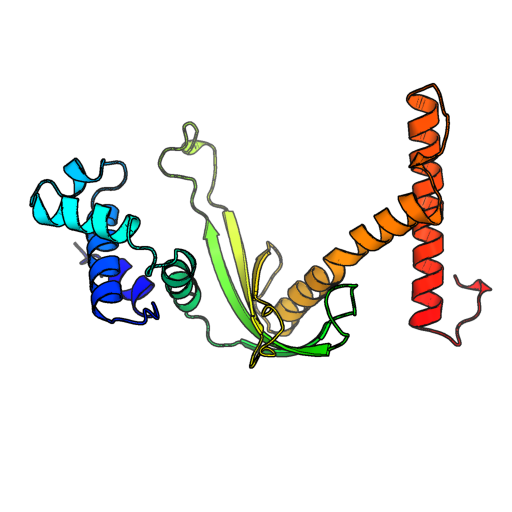A 1
ATOM 1115 C C . PRO A 1 139 ? 15.291 -13.230 -3.987 1.00 82.75 139 PRO A C 1
ATOM 1117 O O . PRO A 1 139 ? 14.750 -12.692 -3.024 1.00 82.75 139 PRO A O 1
ATOM 1120 N N . GLN A 1 140 ? 16.314 -14.082 -3.850 1.00 75.69 140 GLN A N 1
ATOM 1121 C CA . GLN A 1 140 ? 16.795 -14.554 -2.537 1.00 75.69 140 GLN A CA 1
ATOM 1122 C C . GLN A 1 140 ? 17.203 -13.415 -1.588 1.00 75.69 140 GLN A C 1
ATOM 1124 O O . GLN A 1 140 ? 16.975 -13.502 -0.385 1.00 75.69 140 GLN A O 1
ATOM 1129 N N . GLU A 1 141 ? 17.769 -12.336 -2.127 1.00 80.00 141 GLU A N 1
ATOM 1130 C CA . GLU A 1 141 ? 18.259 -11.189 -1.352 1.00 80.00 141 GLU A CA 1
ATOM 1131 C C . GLU A 1 141 ? 17.194 -10.102 -1.128 1.00 80.00 141 GLU A C 1
ATOM 1133 O O . GLU A 1 141 ? 17.419 -9.147 -0.385 1.00 80.00 141 GLU A O 1
ATOM 1138 N N . ALA A 1 142 ? 16.020 -10.222 -1.758 1.00 77.19 142 ALA A N 1
ATOM 1139 C CA . ALA A 1 142 ? 14.968 -9.218 -1.680 1.00 77.19 142 ALA A CA 1
ATOM 1140 C C . ALA A 1 142 ? 13.811 -9.688 -0.797 1.00 77.19 142 ALA A C 1
ATOM 1142 O O . ALA A 1 142 ? 13.324 -10.812 -0.897 1.00 77.19 142 ALA A O 1
ATOM 1143 N N . LYS A 1 143 ? 13.284 -8.778 0.028 1.00 79.25 143 LYS A N 1
ATOM 1144 C CA . LYS A 1 143 ? 12.038 -9.038 0.752 1.00 79.25 143 LYS A CA 1
ATOM 1145 C C . LYS A 1 143 ? 10.893 -9.237 -0.261 1.00 79.25 143 LYS A C 1
ATOM 1147 O O . LYS A 1 143 ? 10.669 -8.333 -1.074 1.00 79.25 143 LYS A O 1
ATOM 1152 N N . PRO A 1 144 ? 10.154 -10.360 -0.204 1.00 84.12 144 PRO A N 1
ATOM 1153 C CA . PRO A 1 144 ? 9.079 -10.640 -1.148 1.00 84.12 144 PRO A CA 1
ATOM 1154 C C . PRO A 1 144 ? 7.933 -9.645 -1.006 1.00 84.12 144 PRO A C 1
ATOM 1156 O O . PRO A 1 144 ? 7.583 -9.228 0.107 1.00 84.12 144 PRO A O 1
ATOM 1159 N N . ILE A 1 145 ? 7.312 -9.293 -2.130 1.00 85.75 145 ILE A N 1
ATOM 1160 C CA . ILE A 1 145 ? 6.092 -8.492 -2.114 1.00 85.75 145 ILE A CA 1
ATOM 1161 C C . ILE A 1 145 ? 4.933 -9.360 -1.644 1.00 85.75 145 ILE A C 1
ATOM 1163 O O . ILE A 1 145 ? 4.596 -10.383 -2.239 1.00 85.75 145 ILE A O 1
ATOM 1167 N N . ARG A 1 146 ? 4.305 -8.907 -0.561 1.00 87.56 146 ARG A N 1
ATOM 1168 C CA . ARG A 1 146 ? 3.083 -9.489 -0.027 1.00 87.56 146 ARG A CA 1
ATOM 1169 C C . ARG A 1 146 ? 2.188 -8.385 0.503 1.00 87.56 146 ARG A C 1
ATOM 1171 O O . ARG A 1 146 ? 2.531 -7.742 1.498 1.00 87.56 146 ARG A O 1
ATOM 1178 N N . TRP A 1 147 ? 1.057 -8.159 -0.152 1.00 90.31 147 TRP A N 1
ATOM 1179 C CA . TRP A 1 147 ? 0.078 -7.157 0.261 1.00 90.31 147 TRP A CA 1
ATOM 1180 C C . TRP A 1 147 ? -1.274 -7.810 0.505 1.00 90.31 147 TRP A C 1
ATOM 1182 O O . TRP A 1 147 ? -1.780 -8.533 -0.345 1.00 90.31 147 TRP A O 1
ATOM 1192 N N . LEU A 1 148 ? -1.867 -7.515 1.659 1.00 87.81 148 LEU A N 1
ATOM 1193 C CA . LEU A 1 148 ? -3.260 -7.823 1.948 1.00 87.81 148 LEU A CA 1
ATOM 1194 C C . LEU A 1 148 ? -4.023 -6.500 1.951 1.00 87.81 148 LEU A C 1
ATOM 1196 O O . LEU A 1 148 ? -3.889 -5.703 2.880 1.00 87.81 148 LEU A O 1
ATOM 1200 N N . LEU A 1 149 ? -4.753 -6.238 0.874 1.00 92.19 149 LEU A N 1
ATOM 1201 C CA . LEU A 1 149 ? -5.472 -4.989 0.664 1.00 92.19 149 LEU A CA 1
ATOM 1202 C C . LEU A 1 149 ? -6.936 -5.180 1.040 1.00 92.19 149 LEU A C 1
ATOM 1204 O O . LEU A 1 149 ? -7.566 -6.138 0.602 1.00 92.19 149 LEU A O 1
ATOM 1208 N N . LEU A 1 150 ? -7.474 -4.246 1.817 1.00 91.19 150 LEU A N 1
ATOM 1209 C CA . LEU A 1 150 ? -8.903 -4.137 2.088 1.00 91.19 150 LEU A CA 1
ATOM 1210 C C . LEU A 1 150 ? -9.449 -2.967 1.278 1.00 91.19 150 LEU A C 1
ATOM 1212 O O . LEU A 1 150 ? -8.866 -1.883 1.291 1.00 91.19 150 LEU A O 1
ATOM 1216 N N . THR A 1 151 ? -10.552 -3.179 0.571 1.00 93.44 151 THR A N 1
ATOM 1217 C CA . THR A 1 151 ? -11.156 -2.150 -0.273 1.00 93.44 151 THR A CA 1
ATOM 1218 C C . THR A 1 151 ? -12.675 -2.249 -0.277 1.00 93.44 151 THR A C 1
ATOM 1220 O O . THR A 1 151 ? -13.239 -3.332 -0.157 1.00 93.44 151 THR A O 1
ATOM 1223 N N . THR A 1 152 ? -13.347 -1.109 -0.410 1.00 94.25 152 THR A N 1
ATOM 1224 C CA . THR A 1 152 ? -14.791 -1.024 -0.685 1.00 94.25 152 THR A CA 1
ATOM 1225 C C . THR A 1 152 ? -15.093 -1.040 -2.185 1.00 94.25 152 THR A C 1
ATOM 1227 O O . THR A 1 152 ? -16.251 -1.125 -2.580 1.00 94.25 152 THR A O 1
ATOM 1230 N N . LEU A 1 153 ? -14.060 -0.951 -3.028 1.00 96.00 153 LEU A N 1
ATOM 1231 C CA . LEU A 1 153 ? -14.175 -0.965 -4.483 1.00 96.00 153 LEU A CA 1
ATOM 1232 C C . LEU A 1 153 ? -14.538 -2.368 -4.992 1.00 96.00 153 LEU A C 1
ATOM 1234 O O . LEU A 1 153 ? -14.143 -3.350 -4.358 1.00 96.00 153 LEU A O 1
ATOM 1238 N N . PRO A 1 154 ? -15.242 -2.486 -6.133 1.00 93.62 154 PRO A N 1
ATOM 1239 C CA . PRO A 1 154 ? -15.598 -3.781 -6.710 1.00 93.62 154 PRO A CA 1
ATOM 1240 C C . PRO A 1 154 ? -14.351 -4.587 -7.108 1.00 93.62 154 PRO A C 1
ATOM 1242 O O . PRO A 1 154 ? -13.345 -4.016 -7.528 1.00 93.62 154 PRO A O 1
ATOM 1245 N N . VAL A 1 155 ? -14.423 -5.916 -6.974 1.00 91.69 155 VAL A N 1
ATOM 1246 C CA . VAL A 1 155 ? -13.334 -6.870 -7.293 1.00 91.69 155 VAL A CA 1
ATOM 1247 C C . VAL A 1 155 ? -13.839 -8.114 -8.039 1.00 91.69 155 VAL A C 1
ATOM 1249 O O . VAL A 1 155 ? -13.235 -9.180 -7.973 1.00 91.69 155 VAL A O 1
ATOM 1252 N N . GLU A 1 156 ? -14.970 -7.991 -8.726 1.00 89.62 156 GLU A N 1
ATOM 1253 C CA . GLU A 1 156 ? -15.656 -9.093 -9.416 1.00 89.62 156 GLU A CA 1
ATOM 1254 C C . GLU A 1 156 ? -14.877 -9.584 -10.640 1.00 89.62 156 GLU A C 1
ATOM 1256 O O . GLU A 1 156 ? -14.958 -10.751 -11.015 1.00 89.62 156 GLU A O 1
ATOM 1261 N N . THR A 1 157 ? -14.092 -8.697 -11.255 1.00 91.62 157 THR A N 1
ATOM 1262 C CA . THR A 1 157 ? -13.280 -9.006 -12.435 1.00 91.62 157 THR A CA 1
ATOM 1263 C C . THR A 1 157 ? -11.791 -8.852 -12.151 1.00 91.62 157 THR A C 1
ATOM 1265 O O . THR A 1 157 ? -11.360 -8.013 -11.355 1.00 91.62 157 THR A O 1
ATOM 1268 N N . LEU A 1 158 ? -10.969 -9.607 -12.884 1.00 93.00 158 LEU A N 1
ATOM 1269 C CA . LEU A 1 158 ? -9.511 -9.505 -12.798 1.00 93.00 158 LEU A CA 1
ATOM 1270 C C . LEU A 1 158 ? -9.007 -8.078 -13.091 1.00 93.00 158 LEU A C 1
ATOM 1272 O O . LEU A 1 158 ? -8.070 -7.605 -12.451 1.00 93.00 158 LEU A O 1
ATOM 1276 N N . ALA A 1 159 ? -9.652 -7.367 -14.022 1.00 94.00 159 ALA A N 1
ATOM 1277 C CA . ALA A 1 159 ? -9.313 -5.984 -14.350 1.00 94.00 159 ALA A CA 1
ATOM 1278 C C . ALA A 1 159 ? -9.521 -5.036 -13.157 1.00 94.00 159 ALA A C 1
ATOM 1280 O O . ALA A 1 159 ? -8.644 -4.223 -12.861 1.00 94.00 159 ALA A O 1
ATOM 1281 N N . GLN A 1 160 ? -10.637 -5.178 -12.434 1.00 95.06 160 GLN A N 1
ATOM 1282 C CA . GLN A 1 160 ? -10.917 -4.397 -11.225 1.00 95.06 160 GLN A CA 1
ATOM 1283 C C . GLN A 1 160 ? -9.908 -4.691 -10.106 1.00 95.06 160 GLN A C 1
ATOM 1285 O O . GLN A 1 160 ? -9.399 -3.767 -9.471 1.00 95.06 160 GLN A O 1
ATOM 1290 N N . VAL A 1 161 ? -9.554 -5.965 -9.905 1.00 94.12 161 VAL A N 1
ATOM 1291 C CA . VAL A 1 161 ? -8.523 -6.360 -8.933 1.00 94.12 161 VAL A CA 1
ATOM 1292 C C . VAL A 1 161 ? -7.194 -5.680 -9.262 1.00 94.12 161 VAL A C 1
ATOM 1294 O O . VAL A 1 161 ? -6.602 -5.027 -8.400 1.00 94.12 161 VAL A O 1
ATOM 1297 N N . TRP A 1 162 ? -6.742 -5.756 -10.516 1.00 94.31 162 TRP A N 1
ATOM 1298 C CA . TRP A 1 162 ? -5.497 -5.107 -10.927 1.00 94.31 162 TRP A CA 1
ATOM 1299 C C . TRP A 1 162 ? -5.549 -3.588 -10.845 1.00 94.31 162 TRP A C 1
ATOM 1301 O O . TRP A 1 162 ? -4.522 -2.976 -10.564 1.00 94.31 162 TRP A O 1
ATOM 1311 N N . GLN A 1 163 ? -6.709 -2.965 -11.047 1.00 94.81 163 GLN A N 1
ATOM 1312 C CA . GLN A 1 163 ? -6.869 -1.528 -10.843 1.00 94.81 163 GLN A CA 1
ATOM 1313 C C . GLN A 1 163 ? -6.578 -1.141 -9.386 1.00 94.81 163 GLN A C 1
ATOM 1315 O O . GLN A 1 163 ? -5.778 -0.240 -9.138 1.00 94.81 163 GLN A O 1
ATOM 1320 N N . CYS A 1 164 ? -7.139 -1.876 -8.422 1.00 95.06 164 CYS A N 1
ATOM 1321 C CA . CYS A 1 164 ? -6.856 -1.678 -6.999 1.00 95.06 164 CYS A CA 1
ATOM 1322 C C . CYS A 1 164 ? -5.364 -1.859 -6.679 1.00 95.06 164 CYS A C 1
ATOM 1324 O O . CYS A 1 164 ? -4.781 -1.046 -5.960 1.00 95.06 164 CYS A O 1
ATOM 1326 N N . VAL A 1 165 ? -4.724 -2.890 -7.242 1.00 93.06 165 VAL A N 1
ATOM 1327 C CA . VAL A 1 165 ? -3.284 -3.132 -7.050 1.00 93.06 165 VAL A CA 1
ATOM 1328 C C . VAL A 1 165 ? -2.441 -2.009 -7.659 1.00 93.06 165 VAL A C 1
ATOM 1330 O O . VAL A 1 165 ? -1.510 -1.530 -7.009 1.00 93.06 165 VAL A O 1
ATOM 1333 N N . ARG A 1 166 ? -2.782 -1.532 -8.865 1.00 91.69 166 ARG A N 1
ATOM 1334 C CA . ARG A 1 166 ? -2.117 -0.388 -9.507 1.00 91.69 166 ARG A CA 1
ATOM 1335 C C . ARG A 1 166 ? -2.248 0.868 -8.654 1.00 91.69 166 ARG A C 1
ATOM 1337 O O . ARG A 1 166 ? -1.233 1.482 -8.341 1.00 91.69 166 ARG A O 1
ATOM 1344 N N . TRP A 1 167 ? -3.448 1.214 -8.196 1.00 92.75 167 TRP A N 1
ATOM 1345 C CA . TRP A 1 167 ? -3.645 2.362 -7.306 1.00 92.75 167 TRP A CA 1
ATOM 1346 C C . TRP A 1 167 ? -2.840 2.240 -6.014 1.00 92.75 167 TRP A C 1
ATOM 1348 O O . TRP A 1 167 ? -2.171 3.191 -5.614 1.00 92.75 167 TRP A O 1
ATOM 1358 N N . TYR A 1 168 ? -2.815 1.056 -5.402 1.00 92.69 168 TYR A N 1
ATOM 1359 C CA . TYR A 1 168 ? -2.003 0.831 -4.212 1.00 92.69 168 TYR A CA 1
ATOM 1360 C C . TYR A 1 168 ? -0.494 0.939 -4.489 1.00 92.69 168 TYR A C 1
ATOM 1362 O O . TYR A 1 168 ? 0.241 1.477 -3.661 1.00 92.69 168 TYR A O 1
ATOM 1370 N N . SER A 1 169 ? -0.011 0.504 -5.658 1.00 87.19 169 SER A N 1
ATOM 1371 C CA . SER A 1 169 ? 1.405 0.666 -6.026 1.00 87.19 169 SER A CA 1
ATOM 1372 C C . SER A 1 169 ? 1.830 2.136 -6.138 1.00 87.19 169 SER A C 1
ATOM 1374 O O . SER A 1 169 ? 2.979 2.468 -5.843 1.00 87.19 169 SER A O 1
ATOM 1376 N N . LEU A 1 170 ? 0.892 3.036 -6.456 1.00 87.62 170 LEU A N 1
ATOM 1377 C CA . LEU A 1 170 ? 1.122 4.480 -6.524 1.00 87.62 170 LEU A CA 1
ATOM 1378 C C . LEU A 1 170 ? 1.137 5.155 -5.145 1.00 87.62 170 LEU A C 1
ATOM 1380 O O . LEU A 1 170 ? 1.456 6.340 -5.057 1.00 87.62 170 LEU A O 1
ATOM 1384 N N . ARG A 1 171 ? 0.863 4.424 -4.051 1.00 91.25 171 ARG A N 1
ATOM 1385 C CA . ARG A 1 171 ? 0.831 4.976 -2.684 1.00 91.25 171 ARG A CA 1
ATOM 1386 C C . ARG A 1 171 ? 2.113 5.728 -2.315 1.00 91.25 171 ARG A C 1
ATOM 1388 O O . ARG A 1 171 ? 2.045 6.705 -1.584 1.00 91.25 171 ARG A O 1
ATOM 1395 N N . TRP A 1 172 ? 3.268 5.317 -2.840 1.00 86.44 172 TRP A N 1
ATOM 1396 C CA . TRP A 1 172 ? 4.561 5.971 -2.593 1.00 86.44 172 TRP A CA 1
ATOM 1397 C C . TRP A 1 172 ? 4.682 7.385 -3.187 1.00 86.44 172 TRP A C 1
ATOM 1399 O O . TRP A 1 172 ? 5.566 8.137 -2.778 1.00 86.44 172 TRP A O 1
ATOM 1409 N N . LEU A 1 173 ? 3.812 7.788 -4.122 1.00 89.94 173 LEU A N 1
ATOM 1410 C CA . LEU A 1 173 ? 3.845 9.137 -4.700 1.00 89.94 173 LEU A CA 1
ATOM 1411 C C . LEU A 1 173 ? 3.680 10.230 -3.636 1.00 89.94 173 LEU A C 1
ATOM 1413 O O . LEU A 1 173 ? 4.313 11.276 -3.753 1.00 89.94 173 LEU A O 1
ATOM 1417 N N . ILE A 1 174 ? 2.923 9.979 -2.563 1.00 93.19 174 ILE A N 1
ATOM 1418 C CA . ILE A 1 174 ? 2.791 10.950 -1.467 1.00 93.19 174 ILE A CA 1
ATOM 1419 C C . ILE A 1 174 ? 4.117 11.182 -0.731 1.00 93.19 174 ILE A C 1
ATOM 1421 O O . ILE A 1 174 ? 4.420 12.300 -0.327 1.00 93.19 174 ILE A O 1
ATOM 1425 N N . GLU A 1 175 ? 4.957 10.154 -0.602 1.00 93.56 175 GLU A N 1
ATOM 1426 C CA . GLU A 1 175 ? 6.284 10.299 -0.002 1.00 93.56 175 GLU A CA 1
ATOM 1427 C C . GLU A 1 175 ? 7.209 11.098 -0.916 1.00 93.56 175 GLU A C 1
ATOM 1429 O O . GLU A 1 175 ? 7.991 11.923 -0.444 1.00 93.56 175 GLU A O 1
ATOM 1434 N N . ARG A 1 176 ? 7.079 10.918 -2.238 1.00 92.88 176 ARG A N 1
ATOM 1435 C CA . ARG A 1 176 ? 7.787 11.758 -3.207 1.00 92.88 176 ARG A CA 1
ATOM 1436 C C . ARG A 1 176 ? 7.333 13.213 -3.110 1.00 92.88 176 ARG A C 1
ATOM 1438 O O . ARG A 1 176 ? 8.189 14.089 -3.132 1.00 92.88 176 ARG A O 1
ATOM 1445 N N . PHE A 1 177 ? 6.035 13.462 -2.945 1.00 95.81 177 PHE A N 1
ATOM 1446 C CA . PHE A 1 177 ? 5.506 14.801 -2.690 1.00 95.81 177 PHE A CA 1
ATOM 1447 C C . PHE A 1 177 ? 6.098 15.406 -1.409 1.00 95.81 177 PHE A C 1
ATOM 1449 O O . PHE A 1 177 ? 6.625 16.515 -1.452 1.00 95.81 177 PHE A O 1
ATOM 1456 N N . HIS A 1 178 ? 6.107 14.665 -0.294 1.00 96.00 178 HIS A N 1
ATOM 1457 C CA . HIS A 1 178 ? 6.729 15.124 0.953 1.00 96.00 178 HIS A CA 1
ATOM 1458 C C . HIS A 1 178 ? 8.226 15.403 0.790 1.00 96.00 178 HIS A C 1
ATOM 1460 O O . HIS A 1 178 ? 8.717 16.397 1.316 1.00 96.00 178 HIS A O 1
ATOM 1466 N N . TYR A 1 179 ? 8.951 14.568 0.043 1.00 95.00 179 TYR A N 1
ATOM 1467 C CA . TYR A 1 179 ? 10.357 14.806 -0.272 1.00 95.00 179 TYR A CA 1
ATOM 1468 C C . TYR A 1 179 ? 10.546 16.096 -1.080 1.00 95.00 179 TYR A C 1
ATOM 1470 O O . TYR A 1 179 ? 11.395 16.916 -0.735 1.00 95.00 179 TYR A O 1
ATOM 1478 N N . THR A 1 180 ? 9.736 16.321 -2.118 1.00 96.56 180 THR A N 1
ATOM 1479 C CA . THR A 1 180 ? 9.783 17.561 -2.905 1.00 96.56 180 THR A CA 1
ATOM 1480 C C . THR A 1 180 ? 9.481 18.773 -2.031 1.00 96.56 180 THR A C 1
ATOM 1482 O O . THR A 1 180 ? 10.206 19.757 -2.097 1.00 96.56 180 THR A O 1
ATOM 1485 N N . LEU A 1 181 ? 8.474 18.695 -1.163 1.00 97.38 181 LEU A N 1
ATOM 1486 C CA . LEU A 1 181 ? 8.086 19.790 -0.276 1.00 97.38 181 LEU A CA 1
ATOM 1487 C C . LEU A 1 181 ? 9.158 20.100 0.788 1.00 97.38 181 LEU A C 1
ATOM 1489 O O . LEU A 1 181 ? 9.480 21.261 1.036 1.00 97.38 181 LEU A O 1
ATOM 1493 N N . LYS A 1 182 ? 9.735 19.070 1.412 1.00 95.62 182 LYS A N 1
ATOM 1494 C CA . LYS A 1 182 ? 10.702 19.227 2.509 1.00 95.62 182 LYS A CA 1
ATOM 1495 C C . LYS A 1 182 ? 12.120 19.457 2.019 1.00 95.62 182 LYS A C 1
ATOM 1497 O O . LYS A 1 182 ? 12.757 20.415 2.429 1.00 95.62 182 LYS A O 1
ATOM 1502 N N . SER A 1 183 ? 12.622 18.599 1.140 1.00 96.00 183 SER A N 1
ATOM 1503 C CA . SER A 1 183 ? 14.011 18.647 0.677 1.00 96.00 183 SER A CA 1
ATOM 1504 C C . SER A 1 183 ? 14.186 19.520 -0.565 1.00 96.00 183 SER A C 1
ATOM 1506 O O . SER A 1 183 ? 15.198 20.205 -0.679 1.00 96.00 183 SER A O 1
ATOM 1508 N N . GLY A 1 184 ? 13.209 19.520 -1.479 1.00 94.31 184 GLY A N 1
ATOM 1509 C CA . GLY A 1 184 ? 13.245 20.349 -2.689 1.00 94.31 184 GLY A CA 1
ATOM 1510 C C . GLY A 1 184 ? 12.927 21.815 -2.392 1.00 94.31 184 GLY A C 1
ATOM 1511 O O . GLY A 1 184 ? 13.766 22.690 -2.575 1.00 94.31 184 GLY A O 1
ATOM 1512 N N . CYS A 1 185 ? 11.726 22.073 -1.878 1.00 96.19 185 CYS A N 1
ATOM 1513 C CA . CYS A 1 185 ? 11.245 23.406 -1.534 1.00 96.19 185 CYS A CA 1
ATOM 1514 C C . CYS A 1 185 ? 11.780 23.937 -0.195 1.00 96.19 185 CYS A C 1
ATOM 1516 O O . CYS A 1 185 ? 11.587 25.113 0.097 1.00 96.19 185 CYS A O 1
ATOM 1518 N N . LYS A 1 186 ? 12.439 23.095 0.615 1.00 96.19 186 LYS A N 1
ATOM 1519 C CA . LYS A 1 186 ? 13.087 23.486 1.880 1.00 96.19 186 LYS A CA 1
ATOM 1520 C C . LYS A 1 186 ? 12.148 24.181 2.868 1.00 96.19 186 LYS A C 1
ATOM 1522 O O . LYS A 1 186 ? 12.584 25.033 3.637 1.00 96.19 186 LYS A O 1
ATOM 1527 N N . ILE A 1 187 ? 10.868 23.791 2.890 1.00 96.19 187 ILE A N 1
ATOM 1528 C CA . ILE A 1 187 ? 9.859 24.442 3.741 1.00 96.19 187 ILE A CA 1
ATOM 1529 C C . ILE A 1 187 ? 10.237 24.428 5.234 1.00 96.19 187 ILE A C 1
ATOM 1531 O O . ILE A 1 187 ? 9.942 25.372 5.957 1.00 96.19 187 ILE A O 1
ATOM 1535 N N . GLU A 1 188 ? 10.942 23.390 5.689 1.00 94.94 188 GLU A N 1
ATOM 1536 C CA . GLU A 1 188 ? 11.372 23.233 7.086 1.00 94.94 188 GLU A CA 1
ATOM 1537 C C . GLU A 1 188 ? 12.513 24.192 7.481 1.00 94.94 188 GLU A C 1
ATOM 1539 O O . GLU A 1 188 ? 12.842 24.296 8.657 1.00 94.94 188 GLU A O 1
ATOM 1544 N N . GLN A 1 189 ? 13.111 24.909 6.521 1.00 96.12 189 GLN A N 1
ATOM 1545 C CA . GLN A 1 189 ? 14.153 25.913 6.775 1.00 96.12 189 GLN A CA 1
ATOM 1546 C C . GLN A 1 189 ? 13.585 27.329 6.949 1.00 96.12 189 GLN A C 1
ATOM 1548 O O . GLN A 1 189 ? 14.315 28.236 7.353 1.00 96.12 189 GLN A O 1
ATOM 1553 N N . LEU A 1 190 ? 12.297 27.534 6.656 1.00 94.38 190 LEU A N 1
ATOM 1554 C CA . LEU A 1 190 ? 11.651 28.836 6.784 1.00 94.38 190 LEU A CA 1
ATOM 1555 C C . LEU A 1 190 ? 11.596 29.268 8.256 1.00 94.38 190 LEU A C 1
ATOM 1557 O O . LEU A 1 190 ? 11.073 28.554 9.105 1.00 94.38 190 LEU A O 1
ATOM 1561 N N . GLN A 1 191 ? 12.086 30.472 8.547 1.00 95.62 191 GLN A N 1
ATOM 1562 C CA . GLN A 1 191 ? 12.076 31.067 9.889 1.00 95.62 191 GLN A CA 1
ATOM 1563 C C . GLN A 1 191 ? 10.836 31.957 10.083 1.00 95.62 191 GLN A C 1
ATOM 1565 O O . GLN A 1 191 ? 10.942 33.153 10.340 1.00 95.62 191 GLN A O 1
ATOM 1570 N N . LEU A 1 192 ? 9.638 31.401 9.871 1.00 95.69 192 LEU A N 1
ATOM 1571 C CA . LEU A 1 192 ? 8.382 32.136 10.060 1.00 95.69 192 LEU A CA 1
ATOM 1572 C C . LEU A 1 192 ? 7.908 32.007 11.509 1.00 95.69 192 LEU A C 1
ATOM 1574 O O . LEU A 1 192 ? 7.696 30.907 12.007 1.00 95.69 192 LEU A O 1
ATOM 1578 N N . GLU A 1 193 ? 7.702 33.144 12.165 1.00 94.94 193 GLU A N 1
ATOM 1579 C CA . GLU A 1 193 ? 7.480 33.206 13.617 1.00 94.94 193 GLU A CA 1
ATOM 1580 C C . GLU A 1 193 ? 6.038 32.914 14.055 1.00 94.94 193 GLU A C 1
ATOM 1582 O O . GLU A 1 193 ? 5.795 32.596 15.217 1.00 94.94 193 GLU A O 1
ATOM 1587 N N . THR A 1 194 ? 5.060 33.025 13.149 1.00 96.94 194 THR A N 1
ATOM 1588 C CA . THR A 1 194 ? 3.641 32.854 13.491 1.00 96.94 194 THR A CA 1
ATOM 1589 C C . THR A 1 194 ? 3.019 31.661 12.784 1.00 96.94 194 THR A C 1
ATOM 1591 O O . THR A 1 194 ? 3.326 31.353 11.629 1.00 96.94 194 THR A O 1
ATOM 1594 N N . LYS A 1 195 ? 2.069 31.020 13.472 1.00 95.31 195 LYS A N 1
ATOM 1595 C CA . LYS A 1 195 ? 1.283 29.904 12.936 1.00 95.31 195 LYS A CA 1
ATOM 1596 C C . LYS A 1 195 ? 0.628 30.252 11.597 1.00 95.31 195 LYS A C 1
ATOM 1598 O O . LYS A 1 195 ? 0.709 29.459 10.666 1.00 95.31 195 LYS A O 1
ATOM 1603 N N . ASP A 1 196 ? 0.014 31.426 11.483 1.00 97.56 196 ASP A N 1
ATOM 1604 C CA . ASP A 1 196 ? -0.701 31.815 10.261 1.00 97.56 196 ASP A CA 1
ATOM 1605 C C . ASP A 1 196 ? 0.251 31.976 9.071 1.00 97.56 196 ASP A C 1
ATOM 1607 O O . ASP A 1 196 ? -0.048 31.527 7.965 1.00 97.56 196 ASP A O 1
ATOM 1611 N N . ARG A 1 197 ? 1.450 32.532 9.299 1.00 97.00 197 ARG A N 1
ATOM 1612 C CA . ARG A 1 197 ? 2.489 32.623 8.264 1.00 97.00 197 ARG A CA 1
ATOM 1613 C C . ARG A 1 197 ? 2.982 31.239 7.843 1.00 97.00 197 ARG A C 1
ATOM 1615 O O . ARG A 1 197 ? 3.137 31.001 6.647 1.00 97.00 197 ARG A O 1
ATOM 1622 N N . LEU A 1 198 ? 3.170 30.319 8.791 1.00 95.19 198 LEU A N 1
ATOM 1623 C CA . LEU A 1 198 ? 3.539 28.929 8.501 1.00 95.19 198 LEU A CA 1
ATOM 1624 C C . LEU A 1 198 ? 2.466 28.204 7.680 1.00 95.19 198 LEU A C 1
ATOM 1626 O O . LEU A 1 198 ? 2.803 27.515 6.721 1.00 95.19 198 LEU A O 1
ATOM 1630 N N . LEU A 1 199 ? 1.182 28.379 8.009 1.00 96.75 199 LEU A N 1
ATOM 1631 C CA . LEU A 1 199 ? 0.076 27.777 7.257 1.00 96.75 199 LEU A CA 1
ATOM 1632 C C . LEU A 1 199 ? -0.020 28.337 5.834 1.00 96.75 199 LEU A C 1
ATOM 1634 O O . LEU A 1 199 ? -0.170 27.566 4.886 1.00 96.75 199 LEU A O 1
ATOM 1638 N N . ASN A 1 200 ? 0.137 29.652 5.668 1.00 97.31 200 ASN A N 1
ATOM 1639 C CA . ASN A 1 200 ? 0.142 30.288 4.349 1.00 97.31 200 ASN A CA 1
ATOM 1640 C C . ASN A 1 200 ? 1.326 29.814 3.494 1.00 97.31 200 ASN A C 1
ATOM 1642 O O . ASN A 1 200 ? 1.161 29.510 2.307 1.00 97.31 200 ASN A O 1
ATOM 1646 N N . ALA A 1 201 ? 2.513 29.696 4.097 1.00 96.75 201 ALA A N 1
ATOM 1647 C CA . ALA A 1 201 ? 3.673 29.121 3.431 1.00 96.75 201 ALA A CA 1
ATOM 1648 C C . ALA A 1 201 ? 3.412 27.661 3.046 1.00 96.75 201 ALA A C 1
ATOM 1650 O O . ALA A 1 201 ? 3.582 27.305 1.885 1.00 96.75 201 ALA A O 1
ATOM 1651 N N . LEU A 1 202 ? 2.916 26.829 3.964 1.00 96.81 202 LEU A N 1
ATOM 1652 C CA . LEU A 1 202 ? 2.588 25.434 3.678 1.00 96.81 202 LEU A CA 1
ATOM 1653 C C . LEU A 1 202 ? 1.608 25.289 2.515 1.00 96.81 202 LEU A C 1
ATOM 1655 O O . LEU A 1 202 ? 1.858 24.474 1.630 1.00 96.81 202 LEU A O 1
ATOM 1659 N N . ALA A 1 203 ? 0.541 26.088 2.475 1.00 97.50 203 ALA A N 1
ATOM 1660 C CA . ALA A 1 203 ? -0.416 26.075 1.372 1.00 97.50 203 ALA A CA 1
ATOM 1661 C C . ALA A 1 203 ? 0.261 26.421 0.034 1.00 97.50 203 ALA A C 1
ATOM 1663 O O . ALA A 1 203 ? 0.151 25.668 -0.934 1.00 97.50 203 ALA A O 1
ATOM 1664 N N . THR A 1 204 ? 1.029 27.512 0.004 1.00 97.62 204 THR A N 1
ATOM 1665 C CA . THR A 1 204 ? 1.709 27.998 -1.207 1.00 97.62 204 THR A CA 1
ATOM 1666 C C . THR A 1 204 ? 2.745 26.991 -1.708 1.00 97.62 204 THR A C 1
ATOM 1668 O O . THR A 1 204 ? 2.727 26.577 -2.867 1.00 97.62 204 THR A O 1
ATOM 1671 N N . TYR A 1 205 ? 3.623 26.531 -0.819 1.00 97.88 205 TYR A N 1
ATOM 1672 C CA . TYR A 1 205 ? 4.676 25.580 -1.150 1.00 97.88 205 TYR A CA 1
ATOM 1673 C C . TYR A 1 205 ? 4.130 24.194 -1.496 1.00 97.88 205 TYR A C 1
ATOM 1675 O O . TYR A 1 205 ? 4.741 23.505 -2.306 1.00 97.88 205 TYR A O 1
ATOM 1683 N N . SER A 1 206 ? 2.974 23.788 -0.961 1.00 97.75 206 SER A N 1
ATOM 1684 C CA . SER A 1 206 ? 2.318 22.539 -1.374 1.00 97.75 206 SER A CA 1
ATOM 1685 C C . SER A 1 206 ? 1.904 22.581 -2.845 1.00 97.75 206 SER A C 1
ATOM 1687 O O . SER A 1 206 ? 2.135 21.611 -3.566 1.00 97.75 206 SER A O 1
ATOM 1689 N N . ILE A 1 207 ? 1.364 23.710 -3.320 1.00 97.56 207 ILE A N 1
ATOM 1690 C CA . ILE A 1 207 ? 1.018 23.900 -4.739 1.00 97.56 207 ILE A CA 1
ATOM 1691 C C . ILE A 1 207 ? 2.284 23.859 -5.602 1.00 97.56 207 ILE A C 1
ATOM 1693 O O . ILE A 1 207 ? 2.326 23.142 -6.603 1.00 97.56 207 ILE A O 1
ATOM 1697 N N . VAL A 1 208 ? 3.341 24.567 -5.188 1.00 97.12 208 VAL A N 1
ATOM 1698 C CA . VAL A 1 208 ? 4.631 24.579 -5.899 1.00 97.12 208 VAL A CA 1
ATOM 1699 C C . VAL A 1 208 ? 5.245 23.178 -5.957 1.00 97.12 208 VAL A C 1
ATOM 1701 O O . VAL A 1 208 ? 5.620 22.717 -7.033 1.00 97.12 208 VAL A O 1
ATOM 1704 N N . ALA A 1 209 ? 5.306 22.464 -4.832 1.00 97.25 209 ALA A N 1
ATOM 1705 C CA . ALA A 1 209 ? 5.859 21.115 -4.756 1.00 97.25 209 ALA A CA 1
ATOM 1706 C C . ALA A 1 209 ? 5.077 20.129 -5.633 1.00 97.25 209 ALA A C 1
ATOM 1708 O O . ALA A 1 209 ? 5.680 19.315 -6.338 1.00 97.25 209 ALA A O 1
ATOM 1709 N N . TRP A 1 210 ? 3.744 20.222 -5.632 1.00 96.50 210 TRP A N 1
ATOM 1710 C CA . TRP A 1 210 ? 2.906 19.430 -6.526 1.00 96.50 210 TRP A CA 1
ATOM 1711 C C . TRP A 1 210 ? 3.184 19.761 -7.996 1.00 96.50 210 TRP A C 1
ATOM 1713 O O . TRP A 1 210 ? 3.364 18.840 -8.788 1.00 96.50 210 TRP A O 1
ATOM 1723 N N . ARG A 1 211 ? 3.297 21.045 -8.365 1.00 95.44 211 ARG A N 1
ATOM 1724 C CA . ARG A 1 211 ? 3.566 21.455 -9.752 1.00 95.44 211 ARG A CA 1
ATOM 1725 C C . ARG A 1 211 ? 4.941 20.990 -10.227 1.00 95.44 211 ARG A C 1
ATOM 1727 O O . ARG A 1 211 ? 5.046 20.440 -11.316 1.00 95.44 211 ARG A O 1
ATOM 1734 N N . LEU A 1 212 ? 5.977 21.117 -9.397 1.00 94.44 212 LEU A N 1
ATOM 1735 C CA . LEU A 1 212 ? 7.312 20.580 -9.689 1.00 94.44 212 LEU A CA 1
ATOM 1736 C C . LEU A 1 212 ? 7.270 19.066 -9.918 1.00 94.44 212 LEU A C 1
ATOM 1738 O O . LEU A 1 212 ? 7.895 18.547 -10.846 1.00 94.44 212 LEU A O 1
ATOM 1742 N N . MET A 1 213 ? 6.510 18.354 -9.084 1.00 93.94 213 MET A N 1
ATOM 1743 C CA . MET A 1 213 ? 6.303 16.924 -9.250 1.00 93.94 213 MET A CA 1
ATOM 1744 C C . MET A 1 213 ? 5.556 16.625 -10.560 1.00 93.94 213 MET A C 1
ATOM 1746 O O . MET A 1 213 ? 6.036 15.796 -11.326 1.00 93.94 213 MET A O 1
ATOM 1750 N N . HIS A 1 214 ? 4.460 17.327 -10.866 1.00 91.75 214 HIS A N 1
ATOM 1751 C CA . HIS A 1 214 ? 3.704 17.198 -12.118 1.00 91.75 214 HIS A CA 1
ATOM 1752 C C . HIS A 1 214 ? 4.606 17.354 -13.348 1.00 91.75 214 HIS A C 1
ATOM 1754 O O . HIS A 1 214 ? 4.721 16.413 -14.129 1.00 91.75 214 HIS A O 1
ATOM 1760 N N . LEU A 1 215 ? 5.332 18.474 -13.448 1.00 92.06 215 LEU A N 1
ATOM 1761 C CA . LEU A 1 215 ? 6.274 18.751 -14.539 1.00 92.06 215 LEU A CA 1
ATOM 1762 C C . LEU A 1 215 ? 7.297 17.619 -14.707 1.00 92.06 215 LEU A C 1
ATOM 1764 O O . LEU A 1 215 ? 7.545 17.147 -15.814 1.00 92.06 215 LEU A O 1
ATOM 1768 N N . THR A 1 216 ? 7.845 17.130 -13.590 1.00 91.38 216 THR A N 1
ATOM 1769 C CA . THR A 1 216 ? 8.815 16.028 -13.592 1.00 91.38 216 THR A CA 1
ATOM 1770 C C . THR A 1 216 ? 8.223 14.736 -14.162 1.00 91.38 216 THR A C 1
ATOM 1772 O O . THR A 1 216 ? 8.908 14.016 -14.886 1.00 91.38 216 THR A O 1
ATOM 1775 N N . TYR A 1 217 ? 6.977 14.398 -13.821 1.00 89.69 217 TYR A N 1
ATOM 1776 C CA . TYR A 1 217 ? 6.332 13.183 -14.324 1.00 89.69 217 TYR A CA 1
ATOM 1777 C C . TYR A 1 217 ? 5.846 13.338 -15.769 1.00 89.69 217 TYR A C 1
ATOM 1779 O O . TYR A 1 217 ? 6.018 12.394 -16.534 1.00 89.69 217 TYR A O 1
ATOM 1787 N N . CYS A 1 218 ? 5.339 14.509 -16.170 1.00 89.56 218 CYS A N 1
ATOM 1788 C CA . CYS A 1 218 ? 5.010 14.810 -17.566 1.00 89.56 218 CYS A CA 1
ATOM 1789 C C . CYS A 1 218 ? 6.228 14.617 -18.471 1.00 89.56 218 CYS A C 1
ATOM 1791 O O . CYS A 1 218 ? 6.157 13.833 -19.409 1.00 89.56 218 CYS A O 1
ATOM 1793 N N . ALA A 1 219 ? 7.373 15.214 -18.127 1.00 89.62 219 ALA A N 1
ATOM 1794 C CA . ALA A 1 219 ? 8.599 15.075 -18.914 1.00 89.62 219 ALA A CA 1
ATOM 1795 C C . ALA A 1 219 ? 9.123 13.626 -18.984 1.00 89.62 219 ALA A C 1
ATOM 1797 O O . ALA A 1 219 ? 9.743 13.233 -19.965 1.00 89.62 219 ALA A O 1
ATOM 1798 N N . ARG A 1 220 ? 8.885 12.808 -17.948 1.00 88.19 220 ARG A N 1
ATOM 1799 C CA . ARG A 1 220 ? 9.301 11.392 -17.929 1.00 88.19 220 ARG A CA 1
ATOM 1800 C C . ARG A 1 220 ? 8.378 10.479 -18.730 1.00 88.19 220 ARG A C 1
ATOM 1802 O O . ARG A 1 220 ? 8.858 9.513 -19.310 1.00 88.19 220 ARG A O 1
ATOM 1809 N N . LEU A 1 221 ? 7.071 10.734 -18.695 1.00 87.06 221 LEU A N 1
ATOM 1810 C CA . LEU A 1 221 ? 6.060 9.899 -19.353 1.00 87.06 221 LEU A CA 1
ATOM 1811 C C . LEU A 1 221 ? 5.828 10.314 -20.809 1.00 87.06 221 LEU A C 1
ATOM 1813 O O . LEU A 1 221 ? 5.553 9.462 -21.649 1.00 87.06 221 LEU A O 1
ATOM 1817 N N . HIS A 1 222 ? 5.972 11.606 -21.103 1.00 89.69 222 HIS A N 1
ATOM 1818 C CA . HIS A 1 222 ? 5.771 12.197 -22.422 1.00 89.69 222 HIS A CA 1
ATOM 1819 C C . HIS A 1 222 ? 6.922 13.161 -22.765 1.00 89.69 222 HIS A C 1
ATOM 1821 O O . HIS A 1 222 ? 6.717 14.374 -22.789 1.00 89.69 222 HIS A O 1
ATOM 1827 N N . PRO A 1 223 ? 8.139 12.645 -23.041 1.00 87.44 223 PRO A N 1
ATOM 1828 C CA . PRO A 1 223 ? 9.318 13.484 -23.288 1.00 87.44 223 PRO A CA 1
ATOM 1829 C C . PRO A 1 223 ? 9.175 14.444 -24.476 1.00 87.44 223 PRO A C 1
ATOM 1831 O O . PRO A 1 223 ? 9.764 15.516 -24.469 1.00 87.44 223 PRO A O 1
ATOM 1834 N N . GLU A 1 224 ? 8.372 14.066 -25.472 1.00 89.38 224 GLU A N 1
ATOM 1835 C CA . GLU A 1 224 ? 8.149 14.828 -26.711 1.00 89.38 224 GLU A CA 1
ATOM 1836 C C . GLU A 1 224 ? 7.045 15.894 -26.587 1.00 89.38 224 GLU A C 1
ATOM 1838 O O . GLU A 1 224 ? 6.729 16.595 -27.548 1.00 89.38 224 GLU A O 1
ATOM 1843 N N . GLN A 1 225 ? 6.386 15.993 -25.429 1.00 85.25 225 GLN A N 1
ATOM 1844 C CA . GLN A 1 225 ? 5.274 16.916 -25.239 1.00 85.25 225 GLN A CA 1
ATOM 1845 C C . GLN A 1 225 ? 5.788 18.338 -24.976 1.00 85.25 225 GLN A C 1
ATOM 1847 O O . GLN A 1 225 ? 6.730 18.537 -24.212 1.00 85.25 225 GLN A O 1
ATOM 1852 N N . SER A 1 226 ? 5.151 19.338 -25.596 1.00 81.88 226 SER A N 1
ATOM 1853 C CA . SER A 1 226 ? 5.528 20.746 -25.410 1.00 81.88 226 SER A CA 1
ATOM 1854 C C . SER A 1 226 ? 5.453 21.163 -23.938 1.00 81.88 226 SER A C 1
ATOM 1856 O O . SER A 1 226 ? 4.471 20.874 -23.246 1.00 81.88 226 SER A O 1
ATOM 1858 N N . CYS A 1 227 ? 6.457 21.919 -23.487 1.00 74.44 227 CYS A N 1
ATOM 1859 C CA . CYS A 1 227 ? 6.525 22.487 -22.141 1.00 74.44 227 CYS A CA 1
ATOM 1860 C C . CYS A 1 227 ? 5.365 23.447 -21.819 1.00 74.44 227 CYS A C 1
ATOM 1862 O O .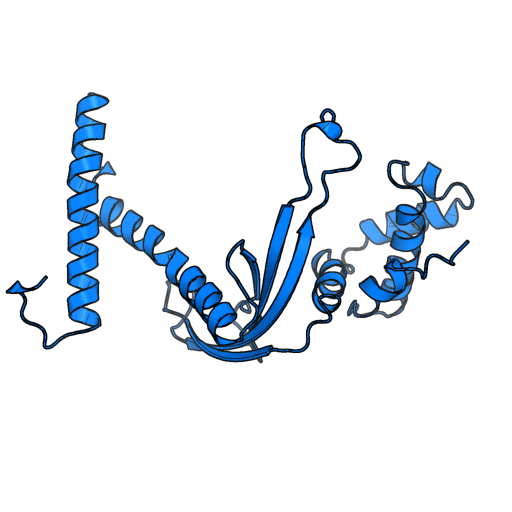 CYS A 1 227 ? 5.116 23.723 -20.650 1.00 74.44 227 CYS A O 1
ATOM 1864 N N . GLU A 1 228 ? 4.651 23.949 -22.829 1.00 79.19 228 GLU A N 1
ATOM 1865 C CA . GLU A 1 228 ? 3.522 24.878 -22.666 1.00 79.19 228 GLU A CA 1
ATOM 1866 C C . GLU A 1 228 ? 2.248 24.204 -22.132 1.00 79.19 228 GLU A C 1
ATOM 1868 O O . GLU A 1 228 ? 1.339 24.878 -21.654 1.00 79.19 228 GLU A O 1
ATOM 1873 N N . ILE A 1 229 ? 2.169 22.871 -22.202 1.00 71.75 229 ILE A N 1
ATOM 1874 C CA . ILE A 1 229 ? 0.994 22.089 -21.784 1.00 71.75 229 ILE A CA 1
ATOM 1875 C C . ILE A 1 229 ? 1.045 21.759 -20.273 1.00 71.75 229 ILE A C 1
ATOM 1877 O O . ILE A 1 229 ? 0.057 21.301 -19.695 1.00 71.75 229 ILE A O 1
ATOM 1881 N N . ALA A 1 230 ? 2.191 21.986 -19.621 1.00 58.06 230 ALA A N 1
ATOM 1882 C CA . ALA A 1 230 ? 2.560 21.372 -18.345 1.00 58.06 230 ALA A CA 1
ATOM 1883 C C . ALA A 1 230 ? 2.377 22.261 -17.106 1.00 58.06 230 ALA A C 1
ATOM 1885 O O . ALA A 1 230 ? 2.506 23.505 -17.174 1.00 58.06 230 ALA A O 1
#

Solvent-accessible surface area (backbone atoms only — not comparable to full-atom values): 13534 Å² total; per-residue (Å²): 132,82,78,79,71,64,59,50,59,65,33,46,64,66,33,75,51,102,47,69,67,56,42,55,48,51,40,52,45,48,51,42,45,68,77,32,74,92,53,54,65,63,66,44,28,61,94,33,73,66,56,32,52,50,47,55,51,52,75,67,32,85,88,64,49,72,66,39,63,48,47,3,56,58,59,53,54,73,48,64,78,69,49,75,49,77,43,80,42,78,59,52,101,91,42,72,67,44,79,44,43,30,37,36,28,57,49,80,44,73,50,69,65,58,91,82,43,95,59,46,92,80,56,74,64,46,75,35,28,40,36,43,36,38,46,55,85,54,57,93,92,47,86,65,56,72,44,82,45,78,38,83,62,75,58,92,44,65,68,42,44,50,50,54,52,52,57,58,69,51,59,60,52,59,57,52,45,51,44,34,30,45,71,68,66,36,57,84,71,62,89,63,92,43,71,69,56,45,51,52,46,50,55,54,46,48,54,51,26,50,49,56,49,48,46,55,49,47,51,70,78,41,69,88,56,65,76,88,81,103

Nearest PDB structures (foldseek):
  1mus-assembly1_A-2  TM=5.371E-01  e=4.015E-11  Escherichia coli
  3ecp-assembly1_A-2  TM=5.284E-01  e=2.621E-11  Escherichia coli
  1muh-assembly1_A-2  TM=5.226E-01  e=6.148E-11  Escherichia coli
  1mm8-assembly1_A-2  TM=5.195E-01  e=3.595E-10  Escherichia coli
  4dm0-assembly1_A-2  TM=5.182E-01  e=4.060E-10  Escherichia coli

Secondary structure (DSSP, 8-state):
------HHHHHSTT---SSHHHHHHHHHHHHHHHHSTTS-HHHHTTT-HHHHHHHHHHHT-TTS-HHHHHHHHHHTS-PPP-EEEEEEE--BTTB--EEEEEEEEEEEEEEPPPTT-TTGGG---EEEEEEEEEEES--TTSPPPEEEEEESS--SSHHHHHHHHHHHHGGGHHHHHHHIIIIIS-GGG----SHHHHHHHHHHHHHHHHHHHHHHHHHHH-TTS-GGG-

Organism: NCBI:txid2107692